Protein AF-A0AA37LZD4-F1 (afdb_monomer_lite)

pLDDT: mean 73.64, std 16.09, range [29.28, 94.38]

Radius of gyration: 26.97 Å; chains: 1; bounding box: 60×63×73 Å

InterPro domains:
  IPR001106 Aromatic amino acid lyase [PF00221] (10-160)
  IPR001106 Aromatic amino acid lyase [PTHR10362] (9-156)
  IPR008948 L-Aspartase-like [SSF48557] (9-157)
  IPR024083 Fumarase/histidase, N-terminal [G3DSA:1.10.275.10] (5-54)

Organism: NCBI:txid708192

Sequence (277 aa):
MVDTKFKSVLEGIPDISARRKDGFLVTAKEALAAVNIFSITFGSKEALGLVNGTAPSAALASMVVYDAHQLAVLVQALTAMAAEAMQVNAESFHPFIALFRPHEGQIEASRNILGFLQESAFAPGIQTQKNRNPTSLAQDRYALRSSPQWIGPQLEGASRLDVIRRFDKIVEQALPVLLQALERSLPETAPKLILGVIQVWGQSLRQRLAAKYQEIFNQFQKAPDTTEYLGVGGRPLYSVIRNELKDPFHLGVTDHPVGFDDHGESKRTRRTVHGFQ

Secondary structure (DSSP, 8-state):
-HHHHHHHHHTT-TT-EEE-TTS-EEEHHHHHHHTTPPPP---TTHHHHHHSS-HHHHHHHHHHHHHHHHHHHHHHHHHHHHHHHTT--GGGG-HHHHHHS--HHHHHHHHHHHHHHTT-SSSTTTSSPPP--TTS-SS--HHHHTHHHHHHHHHHHHS---HHHHHHHHHHHHHHHHHHHHHTTS-TT-HHHHHHHHHHHHHHHHHHHHHHHHHHHHHHHHS---GGGS-TTHHHHHHIIIIIS-PPP-----PSP----TT--------------

Structure (mmCIF, N/CA/C/O backbone):
data_AF-A0AA37LZD4-F1
#
_entry.id   AF-A0AA37LZD4-F1
#
loop_
_atom_site.group_PDB
_atom_site.id
_atom_site.type_symbol
_atom_site.label_atom_id
_atom_site.label_alt_id
_atom_site.label_comp_id
_atom_site.label_asym_id
_atom_site.label_entity_id
_atom_site.label_seq_id
_atom_site.pdbx_PDB_ins_code
_atom_site.Cartn_x
_atom_site.Cartn_y
_atom_site.Cartn_z
_atom_site.occupancy
_atom_site.B_iso_or_equiv
_atom_site.auth_seq_id
_atom_site.auth_comp_id
_atom_site.auth_asym_id
_atom_site.auth_atom_id
_atom_site.pdbx_PDB_model_num
ATOM 1 N N . MET A 1 1 ? -22.910 5.536 11.784 1.00 52.38 1 MET A N 1
ATOM 2 C CA . MET A 1 1 ? -24.059 4.593 11.792 1.00 52.38 1 MET A CA 1
ATOM 3 C C . MET A 1 1 ? -23.629 3.136 11.990 1.00 52.38 1 MET A C 1
ATOM 5 O O . MET A 1 1 ? -24.384 2.389 12.598 1.00 52.38 1 MET A O 1
ATOM 9 N N . VAL A 1 2 ? -22.448 2.718 11.508 1.00 57.88 2 VAL A N 1
ATOM 10 C CA . VAL A 1 2 ? -21.939 1.339 11.672 1.00 57.88 2 VAL A CA 1
ATOM 11 C C . VAL A 1 2 ? -21.590 1.021 13.134 1.00 57.88 2 VAL A C 1
ATOM 13 O O . VAL A 1 2 ? -22.024 -0.006 13.648 1.00 57.88 2 VAL A O 1
ATOM 16 N N . ASP A 1 3 ? -20.921 1.935 13.840 1.00 63.38 3 ASP A N 1
ATOM 17 C CA . ASP A 1 3 ? -20.444 1.685 15.212 1.00 63.38 3 ASP A CA 1
ATOM 18 C C . ASP A 1 3 ? -21.571 1.505 16.230 1.00 63.38 3 ASP A C 1
ATOM 20 O O . ASP A 1 3 ? -21.496 0.666 17.125 1.00 63.38 3 ASP A O 1
ATOM 24 N N . THR A 1 4 ? -22.668 2.249 16.070 1.00 73.88 4 THR A N 1
ATOM 25 C CA . THR A 1 4 ? -23.837 2.137 16.951 1.00 73.88 4 THR A CA 1
ATOM 26 C C . THR A 1 4 ? -24.489 0.761 16.837 1.00 73.88 4 THR A C 1
ATOM 28 O O . THR A 1 4 ? -24.886 0.192 17.847 1.00 73.88 4 THR A O 1
ATOM 31 N N . LYS A 1 5 ? -24.542 0.187 15.626 1.00 81.62 5 LYS A N 1
ATOM 32 C CA . LYS A 1 5 ? -25.065 -1.170 15.416 1.00 81.62 5 LYS A CA 1
ATOM 33 C C . LYS A 1 5 ? -24.141 -2.222 16.018 1.00 81.62 5 LYS A C 1
ATOM 35 O O . LYS A 1 5 ? -24.631 -3.164 16.626 1.00 81.62 5 LYS A O 1
ATOM 40 N N . PHE A 1 6 ? -22.825 -2.040 15.900 1.00 82.50 6 PHE A N 1
ATOM 41 C CA . PHE A 1 6 ? -21.844 -2.935 16.514 1.00 82.50 6 PHE A CA 1
ATOM 42 C C . PHE A 1 6 ? -21.977 -2.968 18.044 1.00 82.50 6 PHE A C 1
ATOM 44 O O . PHE A 1 6 ? -22.082 -4.041 18.635 1.00 82.50 6 PHE A O 1
ATOM 51 N N . LYS A 1 7 ? -22.094 -1.793 18.674 1.00 85.94 7 LYS A N 1
ATOM 52 C CA . LYS A 1 7 ? -22.410 -1.654 20.103 1.00 85.94 7 LYS A CA 1
ATOM 53 C C . LYS A 1 7 ? -23.692 -2.404 20.481 1.00 85.94 7 LYS A C 1
ATOM 55 O O . LYS A 1 7 ? -23.697 -3.158 21.448 1.00 85.94 7 LYS A O 1
ATOM 60 N N . SER A 1 8 ? -24.758 -2.249 19.698 1.00 85.94 8 SER A N 1
ATOM 61 C CA . SER A 1 8 ? -26.037 -2.920 19.955 1.00 85.94 8 SER A CA 1
ATOM 62 C C . SER A 1 8 ? -26.005 -4.443 19.759 1.00 85.94 8 SER A C 1
ATOM 64 O O . SER A 1 8 ? -26.760 -5.146 20.429 1.00 85.94 8 SER A O 1
ATOM 66 N N . VAL A 1 9 ? -25.128 -4.968 18.889 1.00 86.62 9 VAL A N 1
ATOM 67 C CA . VAL A 1 9 ? -24.873 -6.419 18.791 1.00 86.62 9 VAL A CA 1
ATOM 68 C C . VAL A 1 9 ? -24.254 -6.930 20.090 1.00 86.62 9 VAL A C 1
ATOM 70 O O . VAL A 1 9 ? -24.711 -7.940 20.613 1.00 86.62 9 VAL A O 1
ATOM 73 N N . LEU A 1 10 ? -23.256 -6.225 20.633 1.00 87.75 10 LEU A N 1
ATOM 74 C CA . LEU A 1 10 ? -22.575 -6.620 21.873 1.00 87.75 10 LEU A CA 1
ATOM 75 C C . LEU A 1 10 ? -23.497 -6.586 23.099 1.00 87.75 10 LEU A C 1
ATOM 77 O O . LEU A 1 10 ? -23.342 -7.411 23.992 1.00 87.75 10 LEU A O 1
ATOM 81 N N . GLU A 1 11 ? -24.481 -5.686 23.131 1.00 88.50 11 GLU A N 1
ATOM 82 C CA . GLU A 1 11 ? -25.527 -5.663 24.169 1.00 88.50 11 GLU A CA 1
ATOM 83 C C . GLU A 1 11 ? -26.571 -6.779 24.006 1.00 88.50 11 GLU A C 1
ATOM 85 O O . GLU A 1 11 ? -27.370 -7.007 24.911 1.00 88.50 11 GLU A O 1
ATOM 90 N N . GLY A 1 12 ? -26.591 -7.480 22.867 1.00 85.62 12 GLY A N 1
ATOM 91 C CA . GLY A 1 12 ? -27.563 -8.538 22.595 1.00 85.62 12 GLY A CA 1
ATOM 92 C C . GLY A 1 12 ? -28.985 -8.026 22.342 1.00 85.62 12 GLY A C 1
ATOM 93 O O . GLY A 1 12 ? -29.945 -8.725 22.669 1.00 85.62 12 GLY A O 1
ATOM 94 N N . ILE A 1 13 ? -29.142 -6.820 21.776 1.00 86.69 13 ILE A N 1
ATOM 95 C CA . ILE A 1 13 ? -30.464 -6.227 21.511 1.00 86.69 13 ILE A CA 1
ATOM 96 C C . ILE A 1 13 ? -31.250 -7.100 20.504 1.00 86.69 13 ILE A C 1
ATOM 98 O O . ILE A 1 13 ? -30.719 -7.383 19.427 1.00 86.69 13 ILE A O 1
ATOM 102 N N . PRO A 1 14 ? -32.508 -7.500 20.799 1.00 78.94 14 PRO A N 1
ATOM 103 C CA . PRO A 1 14 ? -33.274 -8.447 19.975 1.00 78.94 14 PRO A CA 1
ATOM 104 C C . PRO A 1 14 ? -33.499 -8.005 18.524 1.00 78.94 14 PRO A C 1
ATOM 106 O O . PRO A 1 14 ? -33.444 -8.831 17.617 1.00 78.94 14 PRO A O 1
ATOM 109 N N . ASP A 1 15 ? -33.699 -6.704 18.303 1.00 84.50 15 ASP A N 1
ATOM 110 C CA . ASP A 1 15 ? -34.026 -6.128 16.989 1.00 84.50 15 ASP A CA 1
ATOM 111 C C . ASP A 1 15 ? -32.804 -5.948 16.074 1.00 84.50 15 ASP A C 1
ATOM 113 O O . ASP A 1 15 ? -32.918 -5.484 14.937 1.00 84.50 15 ASP A O 1
ATOM 117 N N . ILE A 1 16 ? -31.609 -6.288 16.561 1.00 88.81 16 ILE A N 1
ATOM 118 C CA . ILE A 1 16 ? -30.373 -6.192 15.794 1.00 88.81 16 ILE A CA 1
ATOM 119 C C . ILE A 1 16 ? -29.987 -7.567 15.277 1.00 88.81 16 ILE A C 1
ATOM 121 O O . ILE A 1 16 ? -29.859 -8.532 16.028 1.00 88.81 16 ILE A O 1
ATOM 125 N N . SER A 1 17 ? -29.742 -7.635 13.973 1.00 87.62 17 SER A N 1
ATOM 126 C CA . SER A 1 17 ? -29.253 -8.840 13.316 1.00 87.62 17 SER A CA 1
ATOM 127 C C . SER A 1 17 ? -27.764 -8.735 12.995 1.00 87.62 17 SER A C 1
ATOM 129 O O . SER A 1 17 ? -27.263 -7.668 12.633 1.00 87.62 17 SER A O 1
ATOM 131 N N . ALA A 1 18 ? -27.069 -9.866 13.064 1.00 86.69 18 ALA A N 1
ATOM 132 C CA . ALA A 1 18 ? -25.705 -10.036 12.585 1.00 86.69 18 ALA A CA 1
ATOM 133 C C . ALA A 1 18 ? -25.666 -11.137 11.518 1.00 86.69 18 ALA A C 1
ATOM 135 O O . ALA A 1 18 ? -26.504 -12.038 11.495 1.00 86.69 18 ALA A O 1
ATOM 136 N N . ARG A 1 19 ? -24.696 -11.056 10.606 1.00 87.44 19 ARG A N 1
ATOM 137 C CA . ARG A 1 19 ? -24.495 -12.068 9.565 1.00 87.44 19 ARG A CA 1
ATOM 138 C C . ARG A 1 19 ? -23.428 -13.059 10.021 1.00 87.44 19 ARG A C 1
ATOM 140 O O . ARG A 1 19 ? -22.312 -12.652 10.335 1.00 87.44 19 ARG A O 1
ATOM 147 N N . ARG A 1 20 ? -23.764 -14.348 10.047 1.00 82.94 20 ARG A N 1
ATOM 148 C CA . ARG A 1 20 ? -22.827 -15.438 10.357 1.00 82.94 20 ARG A CA 1
ATOM 149 C C . ARG A 1 20 ? -21.927 -15.756 9.159 1.00 82.94 20 ARG A C 1
ATOM 151 O O . ARG A 1 20 ? -22.197 -15.345 8.031 1.00 82.94 20 ARG A O 1
ATOM 158 N N . LYS A 1 21 ? -20.850 -16.516 9.406 1.00 78.44 21 LYS A N 1
ATOM 159 C CA . LYS A 1 21 ? -19.894 -16.960 8.368 1.00 78.44 21 LYS A CA 1
ATOM 160 C C . LYS A 1 21 ? -20.550 -17.793 7.255 1.00 78.44 21 LYS A C 1
ATOM 162 O O . LYS A 1 21 ? -20.072 -17.769 6.131 1.00 78.44 21 LYS A O 1
ATOM 167 N N . ASP A 1 22 ? -21.639 -18.492 7.564 1.00 82.88 22 ASP A N 1
ATOM 168 C CA . ASP A 1 22 ? -22.465 -19.260 6.619 1.00 82.88 22 ASP A CA 1
ATOM 169 C C . ASP A 1 22 ? -23.395 -18.378 5.758 1.00 82.88 22 ASP A C 1
ATOM 171 O O . ASP A 1 22 ? -24.098 -18.878 4.884 1.00 82.88 22 ASP A O 1
ATOM 175 N N . GLY A 1 23 ? -23.388 -17.058 5.976 1.00 85.75 23 GLY A N 1
ATOM 176 C CA . GLY A 1 23 ? -24.153 -16.079 5.212 1.00 85.75 23 GLY A CA 1
ATOM 177 C C . GLY A 1 23 ? -25.553 -15.793 5.758 1.00 85.75 23 GLY A C 1
ATOM 178 O O . GLY A 1 23 ? -26.165 -14.821 5.296 1.00 85.75 23 GLY A O 1
ATOM 179 N N . PHE A 1 24 ? -26.039 -16.555 6.746 1.00 87.62 24 PHE A N 1
ATOM 180 C CA . PHE A 1 24 ? -27.365 -16.364 7.336 1.00 87.62 24 PHE A CA 1
ATOM 181 C C . PHE A 1 24 ? -27.403 -15.164 8.291 1.00 87.62 24 PHE A C 1
ATOM 183 O O . PHE A 1 24 ? -26.455 -14.894 9.036 1.00 87.62 24 PHE A O 1
ATOM 190 N N . LEU A 1 25 ? -28.521 -14.434 8.263 1.00 90.88 25 LEU A N 1
ATOM 191 C CA . LEU A 1 25 ? -28.828 -13.392 9.239 1.00 90.88 25 LEU A CA 1
ATOM 192 C C . LEU A 1 25 ? -29.444 -14.041 10.474 1.00 90.88 25 LEU A C 1
ATOM 194 O O . LEU A 1 25 ? -30.427 -14.768 10.367 1.00 90.88 25 LEU A O 1
ATOM 198 N N . VAL A 1 26 ? -28.865 -13.753 11.630 1.00 90.31 26 VAL A N 1
ATOM 199 C CA . VAL A 1 26 ? -29.329 -14.231 12.934 1.00 90.31 26 VAL A CA 1
ATOM 200 C C . VAL A 1 26 ? -29.468 -13.052 13.885 1.00 90.31 26 VAL A C 1
ATOM 202 O O . VAL A 1 26 ? -28.905 -11.979 13.644 1.00 90.31 26 VAL A O 1
ATOM 205 N N . THR A 1 27 ? -30.209 -13.231 14.971 1.00 91.31 27 THR A N 1
ATOM 206 C CA . THR A 1 27 ? -30.331 -12.204 16.016 1.00 91.31 27 THR A CA 1
ATOM 207 C C . THR A 1 27 ? -28.992 -11.975 16.725 1.00 91.31 27 THR A C 1
ATOM 209 O O . THR A 1 27 ? -28.133 -12.858 16.760 1.00 91.31 27 THR A O 1
ATOM 212 N N . ALA A 1 28 ? -28.796 -10.802 17.334 1.00 88.69 28 ALA A N 1
ATOM 213 C CA . ALA A 1 28 ? -27.586 -10.495 18.101 1.00 88.69 28 ALA A CA 1
ATOM 214 C C . ALA A 1 28 ? -27.311 -11.544 19.194 1.00 88.69 28 ALA A C 1
ATOM 216 O O . ALA A 1 28 ? -26.170 -11.958 19.386 1.00 88.69 28 ALA A O 1
ATOM 217 N N . LYS A 1 29 ? -28.364 -12.039 19.857 1.00 87.81 29 LYS A N 1
ATOM 218 C CA . LYS A 1 29 ? -28.264 -13.084 20.883 1.00 87.81 29 LYS A CA 1
ATOM 219 C C . LYS A 1 29 ? -27.752 -14.411 20.318 1.00 87.81 29 LYS A C 1
ATOM 221 O O . LYS A 1 29 ? -26.864 -15.019 20.906 1.00 87.81 29 LYS A O 1
ATOM 226 N N . GLU A 1 30 ? -28.289 -14.850 19.183 1.00 87.81 30 GLU A N 1
ATOM 227 C CA . GLU A 1 30 ? -27.833 -16.069 18.503 1.00 87.81 30 GLU A CA 1
ATOM 228 C C . GLU A 1 30 ? -26.408 -15.917 17.968 1.00 87.81 30 GLU A C 1
ATOM 230 O O . GLU A 1 30 ? -25.618 -16.855 18.051 1.00 87.81 30 GLU A O 1
ATOM 235 N N . ALA A 1 31 ? -26.058 -14.733 17.457 1.00 87.69 31 ALA A N 1
ATOM 236 C CA . ALA A 1 31 ? -24.711 -14.436 16.986 1.00 87.69 31 ALA A CA 1
ATOM 237 C C . ALA A 1 31 ? -23.682 -14.534 18.116 1.00 87.69 31 ALA A C 1
ATOM 239 O O . ALA A 1 31 ? -22.662 -15.192 17.939 1.00 87.69 31 ALA A O 1
ATOM 240 N N . LEU A 1 32 ? -23.970 -13.924 19.272 1.00 87.50 32 LEU A N 1
ATOM 241 C CA . LEU A 1 32 ? -23.128 -13.981 20.467 1.00 87.50 32 LEU A CA 1
ATOM 242 C C . LEU A 1 32 ? -23.008 -15.411 21.014 1.00 87.50 32 LEU A C 1
ATOM 244 O O . LEU A 1 32 ? -21.901 -15.867 21.299 1.00 87.50 32 LEU A O 1
ATOM 248 N N . ALA A 1 33 ? -24.121 -16.150 21.074 1.00 88.00 33 ALA A N 1
ATOM 249 C CA . ALA A 1 33 ? -24.126 -17.550 21.495 1.00 88.00 33 ALA A CA 1
ATOM 250 C C . ALA A 1 33 ? -23.289 -18.441 20.561 1.00 88.00 33 ALA A C 1
ATOM 252 O O . ALA A 1 33 ? -22.566 -19.313 21.031 1.00 88.00 33 ALA A O 1
ATOM 253 N N . ALA A 1 34 ? -23.329 -18.196 19.246 1.00 85.94 34 ALA A N 1
ATOM 254 C CA . ALA A 1 34 ? -22.554 -18.957 18.266 1.00 85.94 34 ALA A CA 1
ATOM 255 C C . ALA A 1 34 ? -21.031 -18.778 18.405 1.00 85.94 34 ALA A C 1
ATOM 257 O O . ALA A 1 34 ? -20.280 -19.624 17.920 1.00 85.94 34 ALA A O 1
ATOM 258 N N . VAL A 1 35 ? -20.579 -17.694 19.043 1.00 84.31 35 VAL A N 1
ATOM 259 C CA . VAL A 1 35 ? -19.161 -17.423 19.334 1.00 84.31 35 VAL A CA 1
ATOM 260 C C . VAL A 1 35 ? -18.834 -17.522 20.829 1.00 84.31 35 VAL A C 1
ATOM 262 O O . VAL A 1 35 ? -17.769 -17.089 21.240 1.00 84.31 35 VAL A O 1
ATOM 265 N N . ASN A 1 36 ? -19.729 -18.088 21.650 1.00 85.88 36 ASN A N 1
ATOM 266 C CA . ASN A 1 36 ? -19.565 -18.237 23.104 1.00 85.88 36 ASN A CA 1
ATOM 267 C C . ASN A 1 36 ? -19.247 -16.927 23.859 1.00 85.88 36 ASN A C 1
ATOM 269 O O . ASN A 1 36 ? -18.571 -16.942 24.888 1.00 85.88 36 ASN A O 1
ATOM 273 N N . ILE A 1 37 ? -19.760 -15.790 23.382 1.00 85.19 37 ILE A N 1
ATOM 274 C CA . ILE A 1 37 ? -19.613 -14.488 24.046 1.00 85.19 37 ILE A CA 1
ATOM 275 C C . ILE A 1 37 ? -20.914 -14.150 24.779 1.00 85.19 37 ILE A C 1
ATOM 277 O O . ILE A 1 37 ? -22.006 -14.299 24.234 1.00 85.19 37 ILE A O 1
ATOM 281 N N . PHE A 1 38 ? -20.815 -13.657 26.013 1.00 86.88 38 PHE A N 1
ATOM 282 C CA . PHE A 1 38 ? -21.965 -13.115 26.740 1.00 86.88 38 PHE A CA 1
ATOM 283 C C . PHE A 1 38 ? -22.239 -11.665 26.333 1.00 86.88 38 PHE A C 1
ATOM 285 O O . PHE A 1 38 ? -21.312 -10.904 26.057 1.00 86.88 38 PHE A O 1
ATOM 292 N N . SER A 1 39 ? -23.512 -11.263 26.340 1.00 87.69 39 SER A N 1
ATOM 293 C CA . SER A 1 39 ? -23.886 -9.862 26.128 1.00 87.69 39 SER A CA 1
ATOM 294 C C . SER A 1 39 ? -23.225 -8.956 27.168 1.00 87.69 39 SER A C 1
ATOM 296 O O . SER A 1 39 ? -23.216 -9.274 28.359 1.00 87.69 39 SER A O 1
ATOM 298 N N . ILE A 1 40 ? -22.707 -7.818 26.720 1.00 87.31 40 ILE A N 1
ATOM 299 C CA . ILE A 1 40 ? -21.973 -6.861 27.545 1.00 87.31 40 ILE A CA 1
ATOM 300 C C . ILE A 1 40 ? -22.908 -5.721 27.944 1.00 87.31 40 ILE A C 1
ATOM 302 O O . ILE A 1 40 ? -23.494 -5.063 27.086 1.00 87.31 40 ILE A O 1
ATOM 306 N N . THR A 1 41 ? -22.991 -5.438 29.243 1.00 87.50 41 THR A N 1
ATOM 307 C CA . THR A 1 41 ? -23.610 -4.209 29.752 1.00 87.50 41 THR A CA 1
ATOM 308 C C . THR A 1 41 ? -22.527 -3.147 29.901 1.00 87.50 41 THR A C 1
ATOM 310 O O . THR A 1 41 ? -21.660 -3.265 30.765 1.00 87.50 41 THR A O 1
ATOM 313 N N . PHE A 1 42 ? -22.557 -2.119 29.054 1.00 83.94 42 PHE A N 1
ATOM 314 C CA . PHE A 1 42 ? -21.555 -1.051 29.079 1.00 83.94 42 PHE A CA 1
ATOM 315 C C . PHE A 1 42 ? -21.714 -0.141 30.304 1.00 83.94 42 PHE A C 1
ATOM 317 O O . PHE A 1 42 ? -22.813 0.325 30.611 1.00 83.94 42 PHE A O 1
ATOM 324 N N . GLY A 1 43 ? -20.599 0.163 30.969 1.00 84.12 43 GLY A N 1
ATOM 325 C CA . GLY A 1 43 ? -20.528 1.162 32.028 1.00 84.12 43 GLY A CA 1
ATOM 326 C C . GLY A 1 43 ? -20.527 2.603 31.503 1.00 84.12 43 GLY A C 1
ATOM 327 O O . GLY A 1 43 ? -20.620 2.880 30.302 1.00 84.12 43 GLY A O 1
ATOM 328 N N . SER A 1 44 ? -20.387 3.561 32.424 1.00 83.44 44 SER A N 1
ATOM 329 C CA . SER A 1 44 ? -20.336 4.988 32.080 1.00 83.44 44 SER A CA 1
ATOM 330 C C . SER A 1 44 ? -19.190 5.288 31.105 1.00 83.44 44 SER A C 1
ATOM 332 O O . SER A 1 44 ? -18.047 4.909 31.343 1.00 83.44 44 SER A O 1
ATOM 334 N N . LYS A 1 45 ? -19.504 5.987 30.004 1.00 79.81 45 LYS A N 1
ATOM 335 C CA . LYS A 1 45 ? -18.593 6.374 28.903 1.00 79.81 45 LYS A CA 1
ATOM 336 C C . LYS A 1 45 ? -17.950 5.233 28.097 1.00 79.81 45 LYS A C 1
ATOM 338 O O . LYS A 1 45 ? -17.341 5.530 27.073 1.00 79.81 45 LYS A O 1
ATOM 343 N N . GLU A 1 46 ? -18.125 3.964 28.455 1.00 81.69 46 GLU A N 1
ATOM 344 C CA . GLU A 1 46 ? -17.528 2.846 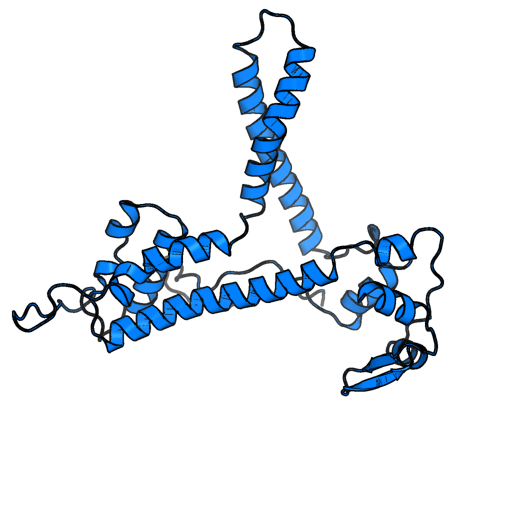27.705 1.00 81.69 46 GLU A CA 1
ATOM 345 C C . GLU A 1 46 ? -18.144 2.685 26.315 1.00 81.69 46 GLU A C 1
ATOM 347 O O . GLU A 1 46 ? -17.425 2.615 25.319 1.00 81.69 46 GLU A O 1
ATOM 352 N N . ALA A 1 47 ? -19.479 2.717 26.231 1.00 81.56 47 ALA A N 1
ATOM 353 C CA . ALA A 1 47 ? -20.178 2.685 24.950 1.00 81.56 47 ALA A CA 1
ATOM 354 C C . ALA A 1 47 ? -19.752 3.861 24.063 1.00 81.56 47 ALA A C 1
ATOM 356 O O . ALA A 1 47 ? -19.526 3.682 22.870 1.00 81.56 47 ALA A O 1
ATOM 357 N N . LEU A 1 48 ? -19.585 5.048 24.659 1.00 80.31 48 LEU A N 1
ATOM 358 C CA . LEU A 1 48 ? -19.139 6.244 23.951 1.00 80.31 48 LEU A CA 1
ATOM 359 C C . LEU A 1 48 ? -17.713 6.084 23.413 1.00 80.31 48 LEU A C 1
ATOM 361 O O . LEU A 1 48 ? -17.465 6.459 22.275 1.00 80.31 48 LEU A O 1
ATOM 365 N N . GLY A 1 49 ? -16.797 5.502 24.192 1.00 78.31 49 GLY A N 1
ATOM 366 C CA . GLY A 1 49 ? -15.434 5.203 23.744 1.00 78.31 49 GLY A CA 1
ATOM 367 C C . GLY A 1 49 ? -15.377 4.188 22.599 1.00 78.31 49 GLY A C 1
ATOM 368 O O . GLY A 1 49 ? -14.477 4.263 21.769 1.00 78.31 49 GLY A O 1
ATOM 369 N N . LEU A 1 50 ? -1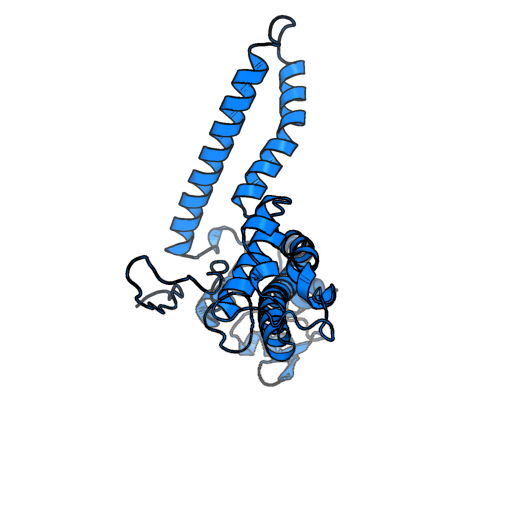6.357 3.282 22.519 1.00 78.12 50 LEU A N 1
ATOM 370 C CA . LEU A 1 50 ? -16.485 2.331 21.416 1.00 78.12 50 LEU A CA 1
ATOM 371 C C . LEU A 1 50 ? -17.037 2.986 20.140 1.00 78.12 50 LEU A C 1
ATOM 373 O O . LEU A 1 50 ? -16.536 2.711 19.055 1.00 78.12 50 LEU A O 1
ATOM 377 N N . VAL A 1 51 ? -18.066 3.838 20.255 1.00 80.62 51 VAL A N 1
ATOM 378 C CA . VAL A 1 51 ? -18.701 4.460 19.077 1.00 80.62 51 VAL A CA 1
ATOM 379 C C . VAL A 1 51 ? -18.010 5.723 18.573 1.00 80.62 51 VAL A C 1
ATOM 381 O O . VAL A 1 51 ? -18.056 5.994 17.376 1.00 80.62 51 VAL A O 1
ATOM 384 N N . ASN A 1 52 ? -17.366 6.503 19.443 1.00 81.12 52 ASN A N 1
ATOM 385 C CA . ASN A 1 52 ? -16.690 7.744 19.060 1.00 81.12 52 ASN A CA 1
ATOM 386 C C . ASN A 1 52 ? -15.259 7.464 18.598 1.00 81.12 52 ASN A C 1
ATOM 388 O O . ASN A 1 52 ? -14.289 7.939 19.188 1.00 81.12 52 ASN A O 1
ATOM 392 N N . GLY A 1 53 ? -15.136 6.690 17.525 1.00 76.44 53 GLY A N 1
ATOM 393 C CA . GLY A 1 53 ? -13.867 6.389 16.884 1.00 76.44 53 GLY A CA 1
ATOM 394 C C . GLY A 1 53 ? -13.967 6.479 15.368 1.00 76.44 53 GLY A C 1
ATOM 395 O O . GLY A 1 53 ? -15.035 6.363 14.777 1.00 76.44 53 GLY A O 1
ATOM 396 N N . THR A 1 54 ? -12.824 6.649 14.714 1.00 81.31 54 THR A N 1
ATOM 397 C CA . THR A 1 54 ? -12.700 6.562 13.251 1.00 81.31 54 THR A CA 1
ATOM 398 C C . THR A 1 54 ? -12.343 5.145 12.797 1.00 81.31 54 THR A C 1
ATOM 400 O O . THR A 1 54 ? -11.883 4.956 11.671 1.00 81.31 54 THR A O 1
ATOM 403 N N . ALA A 1 55 ? -12.549 4.138 13.656 1.00 78.50 55 ALA A N 1
ATOM 404 C CA . ALA A 1 55 ? -12.106 2.765 13.431 1.00 78.50 55 ALA A CA 1
ATOM 405 C C . ALA A 1 55 ? -12.658 2.148 12.131 1.00 78.50 55 ALA A C 1
ATOM 407 O O . ALA A 1 55 ? -11.844 1.618 11.375 1.00 78.50 55 ALA A O 1
ATOM 408 N N . PRO A 1 56 ? -13.954 2.277 11.766 1.00 79.00 56 PRO A N 1
ATOM 409 C CA . PRO A 1 56 ? -14.440 1.733 10.494 1.00 79.00 56 PRO A CA 1
ATOM 410 C C . PRO A 1 56 ? -13.822 2.419 9.278 1.00 79.00 56 PRO A C 1
ATOM 412 O O . PRO A 1 56 ? -13.414 1.753 8.331 1.00 79.00 56 PRO A O 1
ATOM 415 N N . SER A 1 57 ? -13.720 3.753 9.304 1.00 80.25 57 SER A N 1
ATOM 416 C CA . SER A 1 57 ? -13.085 4.508 8.220 1.00 80.25 57 SER A CA 1
ATOM 417 C C . SER A 1 57 ? -11.595 4.198 8.106 1.00 80.25 57 SER A C 1
ATOM 419 O O . SER A 1 57 ? -11.082 4.108 6.996 1.00 80.25 57 SER A O 1
ATOM 421 N N . ALA A 1 58 ? -10.906 3.996 9.232 1.00 76.50 58 ALA A N 1
ATOM 422 C CA . ALA A 1 58 ? -9.501 3.622 9.262 1.00 76.50 58 ALA A CA 1
ATOM 423 C C . ALA A 1 58 ? -9.298 2.199 8.728 1.00 76.50 58 ALA A C 1
ATOM 425 O O . ALA A 1 58 ? -8.426 2.002 7.893 1.00 76.50 58 ALA A O 1
ATOM 426 N N . ALA A 1 59 ? -10.137 1.240 9.134 1.00 74.69 59 ALA A N 1
ATOM 427 C CA . ALA A 1 59 ? -10.097 -0.132 8.635 1.00 74.69 59 ALA A CA 1
ATOM 428 C C . ALA A 1 59 ? -10.332 -0.193 7.118 1.00 74.69 59 ALA A C 1
ATOM 430 O O . ALA A 1 59 ? -9.534 -0.790 6.396 1.00 74.69 59 ALA A O 1
ATOM 431 N N . LEU A 1 60 ? -11.366 0.495 6.618 1.00 77.06 60 LEU A N 1
ATOM 432 C CA . LEU A 1 60 ? -11.623 0.588 5.180 1.00 77.06 60 LEU A CA 1
ATOM 433 C C . LEU A 1 60 ? -10.460 1.266 4.446 1.00 77.06 60 LEU A C 1
ATOM 435 O O . LEU A 1 60 ? -10.007 0.763 3.422 1.00 77.06 60 LEU A O 1
ATOM 439 N N . ALA A 1 61 ? -9.942 2.379 4.974 1.00 72.88 61 ALA A N 1
ATOM 440 C CA . ALA A 1 61 ? -8.800 3.064 4.379 1.00 72.88 61 ALA A CA 1
ATOM 441 C C . ALA A 1 61 ? -7.548 2.175 4.347 1.00 72.88 61 ALA A C 1
ATOM 443 O O . ALA A 1 61 ? -6.817 2.208 3.365 1.00 72.88 61 ALA A O 1
ATOM 444 N N . SER A 1 62 ? -7.306 1.362 5.379 1.00 76.31 62 SER A N 1
ATOM 445 C CA . SER A 1 62 ? -6.207 0.393 5.404 1.00 76.31 62 SER A CA 1
ATOM 446 C C . SER A 1 62 ? -6.346 -0.665 4.310 1.00 76.31 62 SER A C 1
ATOM 448 O O . SER A 1 62 ? -5.357 -0.952 3.641 1.00 76.31 62 SER A O 1
ATOM 450 N N . MET A 1 63 ? -7.552 -1.196 4.083 1.00 75.56 63 MET A N 1
ATOM 451 C CA . MET A 1 63 ? -7.813 -2.142 2.988 1.00 75.56 63 MET A CA 1
ATOM 452 C C . MET A 1 63 ? -7.611 -1.489 1.615 1.00 75.56 63 MET A C 1
ATOM 454 O O . MET A 1 63 ? -6.909 -2.032 0.772 1.00 75.56 63 MET A O 1
ATOM 458 N N . VAL A 1 64 ? -8.154 -0.284 1.413 1.00 76.25 64 VAL A N 1
ATOM 459 C CA . VAL A 1 64 ? -8.003 0.458 0.151 1.00 76.25 64 VAL A CA 1
ATOM 460 C C . VAL A 1 64 ? -6.538 0.778 -0.137 1.00 76.25 64 VAL A C 1
ATOM 462 O O . VAL A 1 64 ? -6.092 0.628 -1.268 1.00 76.25 64 VAL A O 1
ATOM 465 N N . VAL A 1 65 ? -5.775 1.205 0.874 1.00 77.06 65 VAL A N 1
ATOM 466 C CA . VAL A 1 65 ? -4.336 1.461 0.728 1.00 77.06 65 VAL A CA 1
ATOM 467 C C . VAL A 1 65 ? -3.603 0.170 0.371 1.00 77.06 65 VAL A C 1
ATOM 469 O O . VAL A 1 65 ? -2.781 0.185 -0.539 1.00 77.06 65 VAL A O 1
ATOM 472 N N . TYR A 1 66 ? -3.925 -0.949 1.025 1.00 75.06 66 TYR A N 1
ATOM 473 C CA . TYR A 1 66 ? -3.338 -2.249 0.699 1.00 75.06 66 TYR A CA 1
ATOM 474 C C . TYR A 1 66 ? -3.562 -2.627 -0.773 1.00 75.06 66 TYR A C 1
ATOM 476 O O . TYR A 1 66 ? -2.594 -2.894 -1.486 1.00 75.06 66 TYR A O 1
ATOM 484 N N . ASP A 1 67 ? -4.807 -2.569 -1.247 1.00 74.38 67 ASP A N 1
ATOM 485 C CA . ASP A 1 67 ? -5.138 -2.881 -2.640 1.00 74.38 67 ASP A CA 1
ATOM 486 C C . ASP A 1 67 ? -4.475 -1.894 -3.613 1.00 74.38 67 ASP A C 1
ATOM 488 O O . ASP A 1 67 ? -3.941 -2.297 -4.647 1.00 74.38 67 ASP A O 1
ATOM 492 N N . ALA A 1 68 ? -4.432 -0.604 -3.266 1.00 76.50 68 ALA A N 1
ATOM 493 C CA . ALA A 1 68 ? -3.769 0.419 -4.069 1.00 76.50 68 ALA A CA 1
ATOM 494 C C . ALA A 1 68 ? -2.264 0.151 -4.231 1.00 76.50 68 ALA A C 1
ATOM 496 O O . ALA A 1 68 ? -1.741 0.323 -5.329 1.00 76.50 68 ALA A O 1
ATOM 497 N N . HIS A 1 69 ? -1.576 -0.322 -3.186 1.00 77.69 69 HIS A N 1
ATOM 498 C CA . HIS A 1 69 ? -0.167 -0.721 -3.279 1.00 77.69 69 HIS A CA 1
ATOM 499 C C . HIS A 1 69 ? 0.031 -1.915 -4.224 1.00 77.69 69 HIS A C 1
ATOM 501 O O . HIS A 1 69 ? 0.940 -1.891 -5.055 1.00 77.69 69 HIS A O 1
ATOM 507 N N . GLN A 1 70 ? -0.837 -2.932 -4.156 1.00 77.62 70 GLN A N 1
ATOM 508 C CA . GLN A 1 70 ? -0.773 -4.074 -5.080 1.00 77.62 70 GLN A CA 1
ATOM 509 C C . GLN A 1 70 ? -0.985 -3.627 -6.532 1.00 77.62 70 GLN A C 1
ATOM 511 O O . GLN A 1 70 ? -0.232 -4.011 -7.430 1.00 77.62 70 GLN A O 1
ATOM 516 N N . LEU A 1 71 ? -1.974 -2.760 -6.762 1.00 77.56 71 LEU A N 1
ATOM 517 C CA . LEU A 1 71 ? -2.251 -2.193 -8.080 1.00 77.56 71 LEU A CA 1
ATOM 518 C C . LEU A 1 71 ? -1.102 -1.315 -8.584 1.00 77.56 71 LEU A C 1
ATOM 520 O O . LEU A 1 71 ? -0.801 -1.337 -9.774 1.00 77.56 71 LEU A O 1
ATOM 524 N N . ALA A 1 72 ? -0.428 -0.577 -7.705 1.00 82.00 72 ALA A N 1
ATOM 525 C CA . ALA A 1 72 ? 0.693 0.276 -8.075 1.00 82.00 72 ALA A CA 1
ATOM 526 C C . ALA A 1 72 ? 1.889 -0.525 -8.619 1.00 82.00 72 ALA A C 1
ATOM 528 O O . ALA A 1 72 ? 2.507 -0.116 -9.605 1.00 82.00 72 ALA A O 1
ATOM 529 N N . VAL A 1 73 ? 2.192 -1.684 -8.027 1.00 82.19 73 VAL A N 1
ATOM 530 C CA . VAL A 1 73 ? 3.210 -2.613 -8.551 1.00 82.19 73 VAL A CA 1
ATOM 531 C C . VAL A 1 73 ? 2.724 -3.271 -9.843 1.00 82.19 73 VAL A C 1
ATOM 533 O O . VAL A 1 73 ? 3.471 -3.338 -10.821 1.00 82.19 73 VAL A O 1
ATOM 536 N N . LEU A 1 74 ? 1.457 -3.696 -9.889 1.00 81.62 74 LEU A N 1
ATOM 537 C CA . LEU A 1 74 ? 0.864 -4.303 -11.083 1.00 81.62 74 LEU A CA 1
ATOM 538 C C . LEU A 1 74 ? 0.921 -3.361 -12.293 1.00 81.62 74 LEU A C 1
ATOM 540 O O . LEU A 1 74 ? 1.278 -3.793 -13.384 1.00 81.62 74 LEU A O 1
ATOM 544 N N . VAL A 1 75 ? 0.627 -2.072 -12.115 1.00 86.50 75 VAL A N 1
ATOM 545 C CA . VAL A 1 75 ? 0.713 -1.065 -13.185 1.00 86.50 75 VAL A CA 1
ATOM 546 C C . VAL A 1 75 ? 2.134 -0.961 -13.743 1.00 86.50 75 VAL A C 1
ATOM 548 O O . VAL A 1 75 ? 2.301 -0.848 -14.956 1.00 86.50 75 VAL A O 1
ATOM 551 N N . GLN A 1 76 ? 3.163 -1.046 -12.898 1.00 89.44 76 GLN A N 1
ATOM 552 C CA . GLN A 1 76 ? 4.561 -1.032 -13.341 1.00 89.44 76 GLN A CA 1
ATOM 553 C C . GLN A 1 76 ? 4.913 -2.303 -14.131 1.00 89.44 76 GLN A C 1
ATOM 555 O O . GLN A 1 76 ? 5.535 -2.212 -15.188 1.00 89.44 76 GLN A O 1
ATOM 560 N N . ALA A 1 77 ? 4.448 -3.473 -13.687 1.00 86.25 77 ALA A N 1
ATOM 561 C CA . ALA A 1 77 ? 4.634 -4.729 -14.416 1.00 86.25 77 ALA A CA 1
ATOM 562 C C . ALA A 1 77 ? 3.911 -4.724 -15.776 1.00 86.25 77 ALA A C 1
ATOM 564 O O . ALA A 1 77 ? 4.505 -5.056 -16.799 1.00 86.25 77 ALA A O 1
ATOM 565 N N . LEU A 1 78 ? 2.656 -4.266 -15.822 1.00 85.69 78 LEU A N 1
ATOM 566 C CA . LEU A 1 78 ? 1.897 -4.116 -17.069 1.00 85.69 78 LEU A CA 1
ATOM 567 C C . LEU A 1 78 ? 2.541 -3.095 -18.013 1.00 85.69 78 LEU A C 1
ATOM 569 O O . LEU A 1 78 ? 2.510 -3.273 -19.228 1.00 85.69 78 LEU A O 1
ATOM 573 N N . THR A 1 79 ? 3.153 -2.044 -17.465 1.00 89.81 79 THR A N 1
ATOM 574 C CA . THR A 1 79 ? 3.922 -1.067 -18.243 1.00 89.81 79 THR A CA 1
ATOM 575 C C . THR A 1 79 ? 5.142 -1.714 -18.895 1.00 89.81 79 THR A C 1
ATOM 577 O O . THR A 1 79 ? 5.397 -1.453 -20.069 1.00 89.81 79 THR A O 1
ATOM 580 N N . ALA A 1 80 ? 5.860 -2.584 -18.178 1.00 89.19 80 ALA A N 1
ATOM 581 C CA . ALA A 1 80 ? 6.957 -3.363 -18.746 1.00 89.19 80 ALA A CA 1
ATOM 582 C C . ALA A 1 80 ? 6.457 -4.305 -19.856 1.00 89.19 80 ALA A C 1
ATOM 584 O O . ALA A 1 80 ? 6.962 -4.243 -20.972 1.00 89.19 80 ALA A O 1
ATOM 585 N N . MET A 1 81 ? 5.387 -5.071 -19.615 1.00 87.75 81 MET A N 1
ATOM 586 C CA . MET A 1 81 ? 4.797 -5.952 -20.637 1.00 87.75 81 MET A CA 1
ATOM 587 C C . MET A 1 81 ? 4.343 -5.184 -21.889 1.00 87.75 81 MET A C 1
ATOM 589 O O . MET A 1 81 ? 4.533 -5.637 -23.017 1.00 87.75 81 MET A O 1
ATOM 593 N N . ALA A 1 82 ? 3.750 -4.000 -21.713 1.00 86.38 82 ALA A N 1
ATOM 594 C CA . ALA A 1 82 ? 3.366 -3.136 -22.825 1.00 86.38 82 ALA A CA 1
ATOM 595 C C . ALA A 1 82 ? 4.592 -2.588 -23.572 1.00 86.38 82 ALA A C 1
ATOM 597 O O . ALA A 1 82 ? 4.566 -2.488 -24.800 1.00 86.38 82 ALA A O 1
ATOM 598 N N . ALA A 1 83 ? 5.672 -2.267 -22.853 1.00 89.19 83 ALA A N 1
ATOM 599 C CA . ALA A 1 83 ? 6.940 -1.868 -23.450 1.00 89.19 83 ALA A CA 1
ATOM 600 C C . ALA A 1 83 ? 7.552 -2.999 -24.293 1.00 89.19 83 ALA A C 1
ATOM 602 O O . ALA A 1 83 ? 8.001 -2.727 -25.404 1.00 89.19 83 ALA A O 1
ATOM 603 N N . GLU A 1 84 ? 7.494 -4.254 -23.836 1.00 89.62 84 GLU A N 1
ATOM 604 C CA . GLU A 1 84 ? 7.915 -5.423 -24.623 1.00 89.62 84 GLU A CA 1
ATOM 605 C C . GLU A 1 84 ? 7.061 -5.602 -25.881 1.00 89.62 84 GLU A C 1
ATOM 607 O O . GLU A 1 84 ? 7.587 -5.669 -26.992 1.00 89.62 84 GLU A O 1
ATOM 612 N N . ALA A 1 85 ? 5.732 -5.621 -25.726 1.00 88.44 85 ALA A N 1
ATOM 613 C CA . ALA A 1 85 ? 4.797 -5.839 -26.829 1.00 88.44 85 ALA A CA 1
ATOM 614 C C . ALA A 1 85 ? 4.899 -4.758 -27.918 1.00 88.44 85 ALA A C 1
ATOM 616 O O . ALA A 1 85 ? 4.705 -5.038 -29.101 1.00 88.44 85 ALA A O 1
ATOM 617 N N . MET A 1 86 ? 5.208 -3.520 -27.522 1.00 86.88 86 MET A N 1
ATOM 618 C CA . MET A 1 86 ? 5.363 -2.381 -28.429 1.00 86.88 86 MET A CA 1
ATOM 619 C C . MET A 1 86 ? 6.821 -2.099 -28.820 1.00 86.88 86 MET A C 1
ATOM 621 O O . MET A 1 86 ? 7.063 -1.121 -29.528 1.00 86.88 86 MET A O 1
ATOM 625 N N . GLN A 1 87 ? 7.776 -2.930 -28.381 1.00 87.69 87 GLN A N 1
ATOM 626 C CA . GLN A 1 87 ? 9.215 -2.782 -28.642 1.00 87.69 87 GLN A CA 1
ATOM 627 C C . GLN A 1 87 ? 9.756 -1.385 -28.280 1.00 87.69 87 GLN A C 1
ATOM 629 O O . GLN A 1 87 ? 10.532 -0.772 -29.019 1.00 87.69 87 GLN A O 1
ATOM 634 N N . VAL A 1 88 ? 9.320 -0.860 -27.133 1.00 87.50 88 VAL A N 1
ATOM 635 C CA . VAL A 1 88 ? 9.770 0.431 -26.598 1.00 87.50 88 VAL A CA 1
ATOM 636 C C . VAL A 1 88 ? 11.216 0.340 -26.135 1.00 87.50 88 VAL A C 1
ATOM 638 O O . VAL A 1 88 ? 11.633 -0.661 -25.559 1.00 87.50 88 VAL A O 1
ATOM 641 N N . ASN A 1 89 ? 11.976 1.417 -26.340 1.00 89.94 89 ASN A N 1
ATOM 642 C CA . ASN A 1 89 ? 13.354 1.492 -25.883 1.00 89.94 89 ASN A CA 1
ATOM 643 C C . ASN A 1 89 ? 13.431 1.585 -24.352 1.00 89.94 89 ASN A C 1
ATOM 645 O O . ASN A 1 89 ? 13.077 2.614 -23.761 1.00 89.94 89 ASN A O 1
ATOM 649 N N . ALA A 1 90 ? 13.949 0.530 -23.732 1.00 90.94 90 ALA A N 1
ATOM 650 C CA . ALA A 1 90 ? 14.146 0.397 -22.298 1.00 90.94 90 ALA A CA 1
ATOM 651 C C . ALA A 1 90 ? 15.147 1.410 -21.716 1.00 90.94 90 ALA A C 1
ATOM 653 O O . ALA A 1 90 ? 15.080 1.704 -20.523 1.00 90.94 90 ALA A O 1
ATOM 654 N N . GLU A 1 91 ? 16.000 2.034 -22.543 1.00 90.44 91 GLU A N 1
ATOM 655 C CA . GLU A 1 91 ? 16.845 3.169 -22.127 1.00 90.44 91 GLU A CA 1
ATOM 656 C C . GLU A 1 91 ? 16.020 4.309 -21.502 1.00 90.44 91 GLU A C 1
ATOM 658 O O . GLU A 1 91 ? 16.529 5.055 -20.669 1.00 90.44 91 GLU A O 1
ATOM 663 N N . SER A 1 92 ? 14.730 4.418 -21.848 1.00 90.44 92 SER A N 1
ATOM 664 C CA . SER A 1 92 ? 13.787 5.377 -21.251 1.00 90.44 92 SER A CA 1
ATOM 665 C C . SER A 1 92 ? 13.640 5.224 -19.730 1.00 90.44 92 SER A C 1
ATOM 667 O O . SER A 1 92 ? 13.289 6.188 -19.051 1.00 90.44 92 SER A O 1
ATOM 669 N N . PHE A 1 93 ? 13.918 4.030 -19.197 1.00 92.62 93 PHE A N 1
ATOM 670 C CA . PHE A 1 93 ? 13.830 3.692 -17.773 1.00 92.62 93 PHE A CA 1
ATOM 671 C C . PHE A 1 93 ? 15.200 3.689 -17.080 1.00 92.62 93 PHE A C 1
ATOM 673 O O . PHE A 1 93 ? 15.303 3.344 -15.904 1.00 92.62 93 PHE A O 1
ATOM 680 N N . HIS A 1 94 ? 16.266 4.065 -17.792 1.00 92.19 94 HIS A N 1
ATOM 681 C CA . HIS A 1 94 ? 17.621 4.027 -17.258 1.00 92.19 94 HIS A CA 1
ATOM 682 C C . HIS A 1 94 ? 17.776 4.974 -16.047 1.00 92.19 94 HIS A C 1
ATOM 684 O O . HIS A 1 94 ? 17.333 6.129 -16.117 1.00 92.19 94 HIS A O 1
ATOM 690 N N . PRO A 1 95 ? 18.472 4.561 -14.964 1.00 89.00 95 PRO A N 1
ATOM 691 C CA . PRO A 1 95 ? 18.620 5.363 -13.745 1.00 89.00 95 PRO A CA 1
ATOM 692 C C . PRO A 1 95 ? 19.158 6.774 -13.993 1.00 89.00 95 PRO A C 1
ATOM 694 O O . PRO A 1 95 ? 18.724 7.721 -13.346 1.00 89.00 95 PRO A O 1
ATOM 697 N N . PHE A 1 96 ? 20.041 6.934 -14.985 1.00 91.25 96 PHE A N 1
ATOM 698 C CA . PHE A 1 96 ? 20.553 8.238 -15.426 1.00 91.25 96 PHE A CA 1
ATOM 699 C C . PHE A 1 96 ? 19.441 9.273 -15.641 1.00 91.25 96 PHE A C 1
ATOM 701 O O . PHE A 1 96 ? 19.572 10.394 -15.169 1.00 91.25 96 PHE A O 1
ATOM 708 N N . ILE A 1 97 ? 18.330 8.905 -16.292 1.00 90.38 97 ILE A N 1
ATOM 709 C CA . ILE A 1 97 ? 17.216 9.827 -16.570 1.00 90.38 97 ILE A CA 1
ATOM 710 C C . ILE A 1 97 ? 16.517 10.234 -15.270 1.00 90.38 97 ILE A C 1
ATOM 712 O O . ILE A 1 97 ? 16.191 11.408 -15.079 1.00 90.38 97 ILE A O 1
ATOM 716 N N . ALA A 1 98 ? 16.305 9.275 -14.367 1.00 87.12 98 ALA A N 1
ATOM 717 C CA . ALA A 1 98 ? 15.677 9.531 -13.078 1.00 87.12 98 ALA A CA 1
ATOM 718 C C . ALA A 1 98 ? 16.542 10.422 -12.173 1.00 87.12 98 ALA A C 1
ATOM 720 O O . ALA A 1 98 ? 16.003 11.234 -11.428 1.00 87.12 98 ALA A O 1
ATOM 721 N N . LEU A 1 99 ? 17.871 10.364 -12.298 1.00 86.44 99 LEU A N 1
ATOM 722 C CA . LEU A 1 99 ? 18.787 11.191 -11.507 1.00 86.44 99 LEU A CA 1
ATOM 723 C C . LEU A 1 99 ? 18.742 12.690 -11.861 1.00 86.44 99 LEU A C 1
ATOM 725 O O . LEU A 1 99 ? 19.024 13.513 -10.995 1.00 86.44 99 LEU A O 1
ATOM 729 N N . PHE A 1 100 ? 18.339 13.079 -13.080 1.00 89.56 100 PHE A N 1
ATOM 730 C CA . PHE A 1 100 ? 18.166 14.504 -13.428 1.00 89.56 100 PHE A CA 1
ATOM 731 C C . PHE A 1 100 ? 16.918 15.138 -12.811 1.00 89.56 100 PHE A C 1
ATOM 733 O O . PHE A 1 100 ? 16.848 16.361 -12.688 1.00 89.56 100 PHE A O 1
ATOM 740 N N . ARG A 1 101 ? 15.917 14.327 -12.453 1.00 87.38 101 ARG A N 1
ATOM 741 C CA . ARG A 1 101 ? 14.718 14.761 -11.723 1.00 87.38 101 ARG A CA 1
ATOM 742 C C . ARG A 1 101 ? 14.434 13.751 -10.613 1.00 87.38 101 ARG A C 1
ATOM 744 O O . ARG A 1 101 ? 13.594 12.872 -10.814 1.00 87.38 101 ARG A O 1
ATOM 751 N N . PRO A 1 102 ? 15.154 13.843 -9.482 1.00 86.50 102 PRO A N 1
ATOM 752 C CA . PRO A 1 102 ? 15.225 12.779 -8.488 1.00 86.50 102 PRO A CA 1
ATOM 753 C C . PRO A 1 102 ? 13.992 12.752 -7.569 1.00 86.50 102 PRO A C 1
ATOM 755 O O . PRO A 1 102 ? 14.099 12.909 -6.356 1.00 86.50 102 PRO A O 1
ATOM 758 N N . HIS A 1 103 ? 12.810 12.571 -8.156 1.00 87.75 103 HIS A N 1
ATOM 759 C CA . HIS A 1 103 ? 11.584 12.248 -7.431 1.00 87.75 103 HIS A CA 1
ATOM 760 C C . HIS A 1 103 ? 11.642 10.780 -7.001 1.00 87.75 103 HIS A C 1
ATOM 762 O O . HIS A 1 103 ? 11.925 9.908 -7.828 1.00 87.75 103 HIS A O 1
ATOM 768 N N . GLU A 1 104 ? 11.406 10.496 -5.721 1.00 86.69 104 GLU A N 1
ATOM 769 C CA . GLU A 1 104 ? 11.593 9.157 -5.151 1.00 86.69 104 GLU A CA 1
ATOM 770 C C . GLU A 1 104 ? 10.723 8.114 -5.853 1.00 86.69 104 GLU A C 1
ATOM 772 O O . GLU A 1 104 ? 11.231 7.075 -6.272 1.00 86.69 104 GLU A O 1
ATOM 777 N N . GLY A 1 105 ? 9.445 8.425 -6.085 1.00 86.75 105 GLY A N 1
ATOM 778 C CA . GLY A 1 105 ? 8.533 7.521 -6.777 1.00 86.75 105 GLY A CA 1
ATOM 779 C C . GLY A 1 105 ? 8.919 7.322 -8.241 1.00 86.75 105 GLY A C 1
ATOM 780 O O . GLY A 1 105 ? 8.754 6.234 -8.786 1.00 86.75 105 GLY A O 1
ATOM 781 N N . GLN A 1 106 ? 9.475 8.345 -8.897 1.00 90.94 106 GLN A N 1
ATOM 782 C CA . GLN A 1 106 ? 9.959 8.211 -10.274 1.00 90.94 106 GLN A CA 1
ATOM 783 C C . GLN A 1 106 ? 11.182 7.290 -10.338 1.00 90.94 106 GLN A C 1
ATOM 785 O O . GLN A 1 106 ? 11.278 6.462 -11.248 1.00 90.94 106 GLN A O 1
ATOM 790 N N . ILE A 1 107 ? 12.123 7.443 -9.401 1.00 91.56 107 ILE A N 1
ATOM 791 C CA . ILE A 1 107 ? 13.312 6.588 -9.290 1.00 91.56 107 ILE A CA 1
ATOM 792 C C . ILE A 1 107 ? 12.881 5.142 -9.041 1.00 91.56 107 ILE A C 1
ATOM 794 O O . ILE A 1 107 ? 13.345 4.239 -9.739 1.00 91.56 107 ILE A O 1
ATOM 798 N N . GLU A 1 108 ? 11.961 4.932 -8.099 1.00 90.25 108 GLU A N 1
ATOM 799 C CA . GLU A 1 108 ? 11.414 3.617 -7.776 1.00 90.25 108 GLU A CA 1
ATOM 800 C C . GLU A 1 108 ? 10.734 2.977 -8.992 1.00 90.25 108 GLU A C 1
ATOM 802 O O . GLU A 1 108 ? 11.107 1.871 -9.387 1.00 90.25 108 GLU A O 1
ATOM 807 N N . ALA A 1 109 ? 9.813 3.695 -9.642 1.00 90.62 109 ALA A N 1
ATOM 808 C CA . ALA A 1 109 ? 9.110 3.205 -10.822 1.00 90.62 109 ALA A CA 1
ATOM 809 C C . ALA A 1 109 ? 10.068 2.882 -11.977 1.00 90.62 109 ALA A C 1
ATOM 811 O O . ALA A 1 109 ? 9.929 1.843 -12.620 1.00 90.62 109 ALA A O 1
ATOM 812 N N . SER A 1 110 ? 11.071 3.735 -12.221 1.00 94.19 110 SER A N 1
ATOM 813 C CA . SER A 1 110 ? 12.073 3.508 -13.276 1.00 94.19 110 SER A CA 1
ATOM 814 C C . SER A 1 110 ? 12.875 2.240 -13.001 1.00 94.19 110 SER A C 1
ATOM 816 O O . SER A 1 110 ? 13.032 1.403 -13.886 1.00 94.19 110 SER A O 1
ATOM 818 N N . ARG A 1 111 ? 13.331 2.068 -11.755 1.00 94.38 111 ARG A N 1
ATOM 819 C CA . ARG A 1 111 ? 14.090 0.892 -11.323 1.00 94.38 111 ARG A CA 1
ATOM 820 C C . ARG A 1 111 ? 13.269 -0.390 -11.453 1.00 94.38 111 ARG A C 1
ATOM 822 O O . ARG A 1 111 ? 13.780 -1.374 -11.974 1.00 94.38 111 ARG A O 1
ATOM 829 N N . ASN A 1 112 ? 12.018 -0.381 -10.997 1.00 92.62 112 ASN A N 1
ATOM 830 C CA . ASN A 1 112 ? 11.154 -1.559 -11.032 1.00 92.62 112 ASN A CA 1
ATOM 831 C C . ASN A 1 112 ? 10.818 -1.960 -12.476 1.00 92.62 112 ASN A C 1
ATOM 833 O O . ASN A 1 112 ? 10.989 -3.120 -12.839 1.00 92.62 112 ASN A O 1
ATOM 837 N N . ILE A 1 113 ? 10.409 -0.998 -13.317 1.00 92.94 113 ILE A N 1
ATOM 838 C CA . ILE A 1 113 ? 10.102 -1.248 -14.735 1.00 92.94 113 ILE A CA 1
ATOM 839 C C . ILE A 1 113 ? 11.342 -1.766 -15.471 1.00 92.94 113 ILE A C 1
ATOM 841 O O . ILE A 1 113 ? 11.246 -2.750 -16.199 1.00 92.94 113 ILE A O 1
ATOM 845 N N . LEU A 1 114 ? 12.511 -1.153 -15.259 1.00 93.25 114 LEU A N 1
ATOM 846 C CA . LEU A 1 114 ? 13.759 -1.624 -15.861 1.00 93.25 114 LEU A CA 1
ATOM 847 C C . LEU A 1 114 ? 14.127 -3.035 -15.383 1.00 93.25 114 LEU A C 1
ATOM 849 O O . LEU A 1 114 ? 14.540 -3.858 -16.195 1.00 93.25 114 LEU A O 1
ATOM 853 N N . GLY A 1 115 ? 13.936 -3.327 -14.094 1.00 92.94 115 GLY A N 1
ATOM 854 C CA . GLY A 1 115 ? 14.157 -4.654 -13.523 1.00 92.94 115 GLY A CA 1
ATOM 855 C C . GLY A 1 115 ? 13.267 -5.724 -14.156 1.00 92.94 115 GLY A C 1
ATOM 856 O O . GLY A 1 115 ? 13.751 -6.800 -14.489 1.00 92.94 115 GLY A O 1
ATOM 857 N N . PHE A 1 116 ? 11.990 -5.419 -14.410 1.00 91.69 116 PHE A N 1
ATOM 858 C CA . PHE A 1 116 ? 11.090 -6.335 -15.125 1.00 91.69 116 PHE A CA 1
ATOM 859 C C . PHE A 1 116 ? 11.537 -6.610 -16.567 1.00 91.69 116 PHE A C 1
ATOM 861 O O . PHE A 1 116 ? 11.254 -7.679 -17.098 1.00 91.69 116 PHE A O 1
ATOM 868 N N . LEU A 1 117 ? 12.249 -5.671 -17.192 1.00 90.00 117 LEU A N 1
ATOM 869 C CA . LEU A 1 117 ? 12.734 -5.782 -18.569 1.00 90.00 117 LEU A CA 1
ATOM 870 C C . LEU A 1 117 ? 14.144 -6.383 -18.685 1.00 90.00 117 LEU A C 1
ATOM 872 O O . LEU A 1 117 ? 14.576 -6.652 -19.803 1.00 90.00 117 LEU A O 1
ATOM 876 N N . GLN A 1 118 ? 14.865 -6.595 -17.577 1.00 84.56 118 GLN A N 1
ATOM 877 C CA . GLN A 1 118 ? 16.318 -6.843 -17.556 1.00 84.56 118 GLN A CA 1
ATOM 878 C C . GLN A 1 118 ? 16.771 -8.101 -18.328 1.00 84.56 118 GLN A C 1
ATOM 880 O O . GLN A 1 118 ? 17.928 -8.195 -18.741 1.00 84.56 118 GLN A O 1
ATOM 885 N N . GLU A 1 119 ? 15.849 -9.017 -18.620 1.00 84.50 119 GLU A N 1
ATOM 886 C CA . GLU A 1 119 ? 16.092 -10.235 -19.404 1.00 84.50 119 GLU A CA 1
ATOM 887 C C . GLU A 1 119 ? 15.153 -10.382 -20.612 1.00 84.50 119 GLU A C 1
ATOM 889 O O . GLU A 1 119 ? 15.079 -11.441 -21.234 1.00 84.50 119 GLU A O 1
ATOM 894 N N . SER A 1 120 ? 14.429 -9.319 -20.967 1.00 84.50 120 SER A N 1
ATOM 895 C CA . SER A 1 120 ? 13.518 -9.351 -22.105 1.00 84.50 120 SER A CA 1
ATOM 896 C C . SER A 1 120 ? 14.284 -9.450 -23.424 1.00 84.50 120 SER A C 1
ATOM 898 O O . SER A 1 120 ? 15.111 -8.598 -23.751 1.00 84.50 120 SER A O 1
ATOM 900 N N . ALA A 1 121 ? 13.934 -10.449 -24.236 1.00 84.00 121 ALA A N 1
ATOM 901 C CA . ALA A 1 121 ? 14.377 -10.545 -25.627 1.00 84.00 121 ALA A CA 1
ATOM 902 C C . ALA A 1 121 ? 13.596 -9.606 -26.571 1.00 84.00 121 ALA A C 1
ATOM 904 O O . ALA A 1 121 ? 13.963 -9.459 -27.738 1.00 84.00 121 ALA A O 1
ATOM 905 N N . PHE A 1 122 ? 12.509 -8.992 -26.089 1.00 83.31 122 PHE A N 1
ATOM 906 C CA . PHE A 1 122 ? 11.558 -8.229 -26.901 1.00 83.31 122 PHE A CA 1
ATOM 907 C C . PHE A 1 122 ? 11.729 -6.714 -26.770 1.00 83.31 122 PHE A C 1
ATOM 909 O O . PHE A 1 122 ? 11.494 -5.992 -27.740 1.00 83.31 122 PHE A O 1
ATOM 916 N N . ALA A 1 123 ? 12.146 -6.223 -25.600 1.00 83.19 123 ALA A N 1
ATOM 917 C CA . ALA A 1 123 ? 12.395 -4.803 -25.384 1.00 83.19 123 ALA A CA 1
ATOM 918 C C . ALA A 1 123 ? 13.821 -4.404 -25.832 1.00 83.19 123 ALA A C 1
ATOM 920 O O . ALA A 1 123 ? 14.805 -4.875 -25.253 1.00 83.19 123 ALA A O 1
ATOM 921 N N . PRO A 1 124 ? 13.976 -3.519 -26.835 1.00 82.62 124 PRO A N 1
ATOM 922 C CA . PRO A 1 124 ? 15.282 -2.983 -27.210 1.00 82.62 124 PRO A CA 1
ATOM 923 C C . PRO A 1 124 ? 15.831 -2.017 -26.150 1.00 82.62 124 PRO A C 1
ATOM 925 O O . PRO A 1 124 ? 15.077 -1.425 -25.386 1.00 82.62 124 PRO A O 1
ATOM 928 N N . GLY A 1 125 ? 17.148 -1.808 -26.129 1.00 80.44 125 GLY A N 1
ATOM 929 C CA . GLY A 1 125 ? 17.852 -0.883 -25.228 1.00 80.44 125 GLY A CA 1
ATOM 930 C C . GLY A 1 125 ? 18.588 -1.543 -24.059 1.00 80.44 125 GLY A C 1
ATOM 931 O O . GLY A 1 125 ? 19.330 -0.861 -23.361 1.00 80.44 125 GLY A O 1
ATOM 932 N N . ILE A 1 126 ? 18.407 -2.853 -23.851 1.00 75.81 126 ILE A N 1
ATOM 933 C CA . ILE A 1 126 ? 19.139 -3.637 -22.838 1.00 75.81 126 ILE A CA 1
ATOM 934 C C . ILE A 1 126 ? 20.089 -4.612 -23.535 1.00 75.81 126 ILE A C 1
ATOM 936 O O . ILE A 1 126 ? 21.301 -4.421 -23.509 1.00 75.81 126 ILE A O 1
ATOM 940 N N . GLN A 1 127 ? 19.538 -5.635 -24.196 1.00 73.69 127 GLN A N 1
ATOM 941 C CA . GLN A 1 127 ? 20.322 -6.660 -24.900 1.00 73.69 127 GLN A CA 1
ATOM 942 C C . GLN A 1 127 ? 20.417 -6.399 -26.407 1.00 73.69 127 GLN A C 1
ATOM 944 O O . GLN A 1 127 ? 21.404 -6.749 -27.050 1.00 73.69 127 GLN A O 1
ATOM 949 N N . THR A 1 128 ? 19.389 -5.776 -26.982 1.00 72.50 128 THR A N 1
ATOM 950 C CA . THR A 1 128 ? 19.284 -5.491 -28.417 1.00 72.50 128 THR A CA 1
ATOM 951 C C . THR A 1 128 ? 19.257 -3.986 -28.655 1.00 72.50 128 THR A C 1
ATOM 953 O O . THR A 1 128 ? 18.797 -3.222 -27.810 1.00 72.50 128 THR A O 1
ATOM 956 N N . GLN A 1 129 ? 19.763 -3.515 -29.796 1.00 75.06 129 GLN A N 1
ATOM 957 C CA . GLN A 1 129 ? 19.681 -2.092 -30.133 1.00 75.06 129 GLN A CA 1
ATOM 958 C C . GLN A 1 129 ? 18.335 -1.759 -30.774 1.00 75.06 129 GLN A C 1
ATOM 960 O O . GLN A 1 129 ? 17.805 -2.533 -31.573 1.00 75.06 129 GLN A O 1
ATOM 965 N N . LYS A 1 130 ? 17.799 -0.571 -30.470 1.00 74.25 130 LYS A N 1
ATOM 966 C CA . LYS A 1 130 ? 16.597 -0.075 -31.144 1.00 74.25 130 LYS A CA 1
ATOM 967 C C . LYS A 1 130 ? 16.868 0.055 -32.642 1.00 74.25 130 LYS A C 1
ATOM 969 O O . LYS A 1 130 ? 17.833 0.703 -33.045 1.00 74.25 130 LYS A O 1
ATOM 974 N N . ASN A 1 131 ? 15.983 -0.502 -33.463 1.00 71.75 131 ASN A N 1
ATOM 975 C CA . ASN A 1 131 ? 16.040 -0.318 -34.905 1.00 71.75 131 ASN A CA 1
ATOM 976 C C . ASN A 1 131 ? 15.794 1.164 -35.248 1.00 71.75 131 ASN A C 1
ATOM 978 O O . ASN A 1 131 ? 14.725 1.697 -34.962 1.00 71.75 131 ASN A O 1
ATOM 982 N N . ARG A 1 132 ? 16.791 1.839 -35.834 1.00 72.19 132 ARG A N 1
ATOM 983 C CA . ARG A 1 132 ? 16.748 3.273 -36.184 1.00 72.19 132 ARG A CA 1
ATOM 984 C C . ARG A 1 132 ? 16.389 3.504 -37.651 1.00 72.19 132 ARG A C 1
ATOM 986 O O . ARG A 1 132 ? 16.902 4.421 -38.288 1.00 72.19 132 ARG A O 1
ATOM 993 N N . ASN A 1 133 ? 15.516 2.664 -38.198 1.00 74.94 133 ASN A N 1
ATOM 994 C CA . ASN A 1 133 ? 15.008 2.858 -39.549 1.00 74.94 133 ASN A CA 1
ATOM 995 C C . ASN A 1 133 ? 14.273 4.208 -39.658 1.00 74.94 133 ASN A C 1
ATOM 997 O O . ASN A 1 133 ? 13.479 4.532 -38.771 1.00 74.94 133 ASN A O 1
ATOM 1001 N N . PRO A 1 134 ? 14.453 4.974 -40.749 1.00 69.81 134 PRO A N 1
ATOM 1002 C CA . PRO A 1 134 ? 13.819 6.286 -40.925 1.00 69.81 134 PRO A CA 1
ATOM 1003 C C . PRO A 1 134 ? 12.285 6.225 -41.018 1.00 69.81 134 PRO A C 1
ATOM 1005 O O . PRO A 1 134 ? 11.615 7.240 -40.861 1.00 69.81 134 PRO A O 1
ATOM 1008 N N . THR A 1 135 ? 11.723 5.037 -41.247 1.00 72.50 135 THR A N 1
ATOM 1009 C CA . THR A 1 135 ? 10.278 4.762 -41.240 1.00 72.50 135 THR A CA 1
ATOM 1010 C C . THR A 1 135 ? 9.728 4.394 -39.858 1.00 72.50 135 THR A C 1
ATOM 1012 O O . THR A 1 135 ? 8.514 4.311 -39.687 1.00 72.50 135 THR A O 1
ATOM 1015 N N . SER A 1 136 ? 10.597 4.161 -38.869 1.00 73.31 136 SER A N 1
ATOM 1016 C CA . SER A 1 136 ? 10.214 3.830 -37.494 1.00 73.31 136 SER A CA 1
ATOM 1017 C C . SER A 1 136 ? 10.118 5.082 -36.617 1.00 73.31 136 SER A C 1
ATOM 1019 O O . SER A 1 136 ? 10.671 6.136 -36.937 1.00 73.31 136 SER A O 1
ATOM 1021 N N . LEU A 1 137 ? 9.406 4.984 -35.492 1.00 74.25 137 LEU A N 1
ATOM 1022 C CA . LEU A 1 137 ? 9.300 6.098 -34.552 1.00 74.25 137 LEU A CA 1
ATOM 1023 C C . LEU A 1 137 ? 10.670 6.418 -33.935 1.00 74.25 137 LEU A C 1
ATOM 1025 O O . LEU A 1 137 ? 11.234 5.618 -33.186 1.00 74.25 137 LEU A O 1
ATOM 1029 N N . ALA A 1 138 ? 11.157 7.638 -34.177 1.00 76.44 138 ALA A N 1
ATOM 1030 C CA . ALA A 1 138 ? 12.394 8.140 -33.579 1.00 76.44 138 ALA A CA 1
ATOM 1031 C C . ALA A 1 138 ? 12.338 8.161 -32.039 1.00 76.44 138 ALA A C 1
ATOM 1033 O O . ALA A 1 138 ? 13.342 7.926 -31.370 1.00 76.44 138 ALA A O 1
ATOM 1034 N N . GLN A 1 139 ? 11.155 8.401 -31.466 1.00 82.19 139 GLN A N 1
ATOM 1035 C CA . GLN A 1 139 ? 10.912 8.376 -30.026 1.00 82.19 139 GLN A CA 1
ATOM 1036 C C . GLN A 1 139 ? 9.654 7.582 -29.704 1.00 82.19 139 GLN A C 1
ATOM 1038 O O . GLN A 1 139 ? 8.644 7.680 -30.401 1.00 82.19 139 GLN A O 1
ATOM 1043 N N . ASP A 1 140 ? 9.705 6.841 -28.603 1.00 89.69 140 ASP A N 1
ATOM 1044 C CA . ASP A 1 140 ? 8.543 6.114 -28.109 1.00 89.69 140 ASP A CA 1
ATOM 1045 C C . ASP A 1 140 ? 7.490 7.081 -27.553 1.00 89.69 140 ASP A C 1
ATOM 1047 O O . ASP A 1 140 ? 7.796 8.191 -27.089 1.00 89.69 140 ASP A O 1
ATOM 1051 N N . ARG A 1 141 ? 6.222 6.666 -27.630 1.00 90.00 141 ARG A N 1
ATOM 1052 C CA . ARG A 1 141 ? 5.083 7.486 -27.201 1.00 90.00 141 ARG A CA 1
ATOM 1053 C C . ARG A 1 141 ? 5.130 7.722 -25.692 1.00 90.00 141 ARG A C 1
ATOM 1055 O O . ARG A 1 141 ? 5.520 6.841 -24.928 1.00 90.00 141 ARG A O 1
ATOM 1062 N N . TYR A 1 142 ? 4.664 8.897 -25.267 1.00 90.19 142 TYR A N 1
ATOM 1063 C CA . TYR A 1 142 ? 4.705 9.330 -23.865 1.00 90.19 142 TYR A CA 1
ATOM 1064 C C . TYR A 1 142 ? 4.090 8.325 -22.888 1.00 90.19 142 TYR A C 1
ATOM 1066 O O . TYR A 1 142 ? 4.674 8.089 -21.839 1.00 90.19 142 TYR A O 1
ATOM 1074 N N . ALA A 1 143 ? 2.984 7.671 -23.258 1.00 86.50 143 ALA A N 1
ATOM 1075 C CA . ALA A 1 143 ? 2.320 6.687 -22.401 1.00 86.50 143 ALA A CA 1
ATOM 1076 C C . ALA A 1 143 ? 3.266 5.597 -21.856 1.00 86.50 143 ALA A C 1
ATOM 1078 O O . ALA A 1 143 ? 3.057 5.125 -20.745 1.00 86.50 143 ALA A O 1
ATOM 1079 N N . LEU A 1 144 ? 4.313 5.233 -22.609 1.00 87.50 144 LEU A N 1
ATOM 1080 C CA . LEU A 1 144 ? 5.313 4.249 -22.188 1.00 87.50 144 LEU A CA 1
ATOM 1081 C C . LEU A 1 144 ? 6.657 4.896 -21.851 1.00 87.50 144 LEU A C 1
ATOM 1083 O O . LEU A 1 144 ? 7.262 4.552 -20.845 1.00 87.50 144 LEU A O 1
ATOM 1087 N N . ARG A 1 145 ? 7.115 5.873 -22.641 1.00 92.12 145 ARG A N 1
ATOM 1088 C CA . ARG A 1 145 ? 8.421 6.516 -22.425 1.00 92.12 145 ARG A CA 1
ATOM 1089 C C . ARG A 1 145 ? 8.480 7.353 -21.151 1.00 92.12 145 ARG A C 1
ATOM 1091 O O . ARG A 1 145 ? 9.538 7.440 -20.540 1.00 92.12 145 ARG A O 1
ATOM 1098 N N . SER A 1 146 ? 7.377 8.008 -20.787 1.00 92.94 146 SER A N 1
ATOM 1099 C CA . SER A 1 146 ? 7.296 8.838 -19.582 1.00 92.94 146 SER A CA 1
ATOM 1100 C C . SER A 1 146 ? 6.475 8.197 -18.464 1.00 92.94 146 SER A C 1
ATOM 1102 O O . SER A 1 146 ? 5.964 8.901 -17.591 1.00 92.94 146 SER A O 1
ATOM 1104 N N . SER A 1 147 ? 6.288 6.876 -18.506 1.00 94.31 147 SER A N 1
ATOM 1105 C CA . SER A 1 147 ? 5.494 6.174 -17.502 1.00 94.31 147 SER A CA 1
ATOM 1106 C C . SER A 1 147 ? 6.078 6.283 -16.088 1.00 94.31 147 SER A C 1
ATOM 1108 O O . SER A 1 147 ? 5.275 6.498 -15.184 1.00 94.31 147 SER A O 1
ATOM 1110 N N . PRO A 1 148 ? 7.408 6.281 -15.830 1.00 93.88 148 PRO A N 1
ATOM 1111 C CA . PRO A 1 148 ? 7.898 6.467 -14.464 1.00 93.88 148 PRO A CA 1
ATOM 1112 C C . PRO A 1 148 ? 7.611 7.865 -13.917 1.00 93.88 148 PRO A C 1
ATOM 1114 O O . PRO A 1 148 ? 7.280 8.009 -12.746 1.00 93.88 148 PRO A O 1
ATOM 1117 N N . GLN A 1 149 ? 7.697 8.901 -14.759 1.00 93.50 149 GLN A N 1
ATOM 1118 C CA . GLN A 1 149 ? 7.358 10.278 -14.382 1.00 93.50 149 GLN A CA 1
ATOM 1119 C C . GLN A 1 149 ? 5.863 10.415 -14.093 1.00 93.50 149 GLN A C 1
ATOM 1121 O O . GLN A 1 149 ? 5.472 11.212 -13.246 1.00 93.50 149 GLN A O 1
ATOM 1126 N N . TRP A 1 150 ? 5.033 9.649 -14.806 1.00 93.50 150 TRP A N 1
ATOM 1127 C CA . TRP A 1 150 ? 3.595 9.624 -14.582 1.00 93.50 150 TRP A CA 1
ATOM 1128 C C . TRP A 1 150 ? 3.178 8.743 -13.411 1.00 93.50 150 TRP A C 1
ATOM 1130 O O . TRP A 1 150 ? 2.128 9.015 -12.870 1.00 93.50 150 TRP A O 1
ATOM 1140 N N . ILE A 1 151 ? 3.920 7.695 -13.046 1.00 89.12 151 ILE A N 1
ATOM 1141 C CA . ILE A 1 151 ? 3.595 6.786 -11.931 1.00 89.12 151 ILE A CA 1
ATOM 1142 C C . ILE A 1 151 ? 4.173 7.312 -10.608 1.00 89.12 151 ILE A C 1
ATOM 1144 O O . ILE A 1 151 ? 3.575 7.121 -9.550 1.00 89.12 151 ILE A O 1
ATOM 1148 N N . GLY A 1 152 ? 5.326 7.981 -10.657 1.00 89.00 152 GLY A N 1
ATOM 1149 C CA . GLY A 1 152 ? 6.074 8.408 -9.478 1.00 89.00 152 GLY A CA 1
ATOM 1150 C C . GLY A 1 152 ? 5.274 9.242 -8.469 1.00 89.00 152 GLY A C 1
ATOM 1151 O O . GLY A 1 152 ? 5.223 8.852 -7.303 1.00 89.00 152 GLY A O 1
ATOM 1152 N N . PRO A 1 153 ? 4.586 10.325 -8.875 1.00 87.06 153 PRO A N 1
ATOM 1153 C CA . PRO A 1 153 ? 3.774 11.130 -7.955 1.00 87.06 153 PRO A CA 1
ATOM 1154 C C . PRO A 1 153 ? 2.653 10.347 -7.245 1.00 87.06 153 PRO A C 1
ATOM 1156 O O . PRO A 1 153 ? 2.238 10.696 -6.144 1.00 87.06 153 PRO A O 1
ATOM 1159 N N . GLN A 1 154 ? 2.152 9.277 -7.857 1.00 83.50 154 GLN A N 1
ATOM 1160 C CA . GLN A 1 154 ? 1.073 8.431 -7.360 1.00 83.50 154 GLN A CA 1
ATOM 1161 C C . GLN A 1 154 ? 1.625 7.443 -6.338 1.00 83.50 154 GLN A C 1
ATOM 1163 O O . GLN A 1 154 ? 0.965 7.200 -5.332 1.00 83.50 154 GLN A O 1
ATOM 1168 N N . LEU A 1 155 ? 2.846 6.936 -6.550 1.00 81.19 155 LEU A N 1
ATOM 1169 C CA . LEU A 1 155 ? 3.579 6.175 -5.536 1.00 81.19 155 LEU A CA 1
ATOM 1170 C C . LEU A 1 155 ? 3.851 7.045 -4.308 1.00 81.19 155 LEU A C 1
ATOM 1172 O O . LEU A 1 155 ? 3.553 6.629 -3.191 1.00 81.19 155 LEU A O 1
ATOM 1176 N N . GLU A 1 156 ? 4.316 8.278 -4.509 1.00 79.06 156 GLU A N 1
ATOM 1177 C CA . GLU A 1 156 ? 4.570 9.246 -3.432 1.00 79.06 156 GLU A CA 1
ATOM 1178 C C . GLU A 1 156 ? 3.283 9.657 -2.696 1.00 79.06 156 GLU A C 1
ATOM 1180 O O . GLU A 1 156 ? 3.285 9.832 -1.479 1.00 79.06 156 GLU A O 1
ATOM 1185 N N . GLY A 1 157 ? 2.161 9.779 -3.412 1.00 69.69 157 GLY A N 1
ATOM 1186 C CA . GLY A 1 157 ? 0.860 10.109 -2.827 1.00 69.69 157 GLY A CA 1
ATOM 1187 C C . GLY A 1 157 ? 0.184 8.946 -2.091 1.00 69.69 157 GLY A C 1
ATOM 1188 O O . GLY A 1 157 ? -0.544 9.176 -1.123 1.00 69.69 157 GLY A O 1
ATOM 1189 N N . ALA A 1 158 ? 0.407 7.704 -2.531 1.00 63.72 158 ALA A N 1
ATOM 1190 C CA . ALA A 1 158 ? -0.164 6.504 -1.918 1.00 63.72 158 ALA A CA 1
ATOM 1191 C C . ALA A 1 158 ? 0.649 6.022 -0.706 1.00 63.72 158 ALA A C 1
ATOM 1193 O O . ALA A 1 158 ? 0.081 5.520 0.269 1.00 63.72 158 ALA A O 1
ATOM 1194 N N . SER A 1 159 ? 1.967 6.227 -0.730 1.00 56.12 159 SER A N 1
ATOM 1195 C CA . SER A 1 159 ? 2.858 5.897 0.375 1.00 56.12 159 SER A CA 1
ATOM 1196 C C . SER A 1 159 ? 2.793 6.979 1.454 1.00 56.12 159 SER A C 1
ATOM 1198 O O . SER A 1 159 ? 3.444 8.022 1.419 1.00 56.12 159 SER A O 1
ATOM 1200 N N . ARG A 1 160 ? 1.999 6.729 2.502 1.00 52.66 160 ARG A N 1
ATOM 1201 C CA . ARG A 1 160 ? 2.180 7.477 3.750 1.00 52.66 160 ARG A CA 1
ATOM 1202 C C . ARG A 1 160 ? 3.614 7.257 4.216 1.00 52.66 160 ARG A C 1
ATOM 1204 O O . ARG A 1 160 ? 3.948 6.131 4.568 1.00 52.66 160 ARG A O 1
ATOM 1211 N N . LEU A 1 161 ? 4.377 8.352 4.275 1.00 52.00 161 LEU A N 1
ATOM 1212 C CA . LEU A 1 161 ? 5.637 8.527 5.002 1.00 52.00 161 LEU A CA 1
ATOM 1213 C C . LEU A 1 161 ? 5.835 7.417 6.044 1.00 52.00 161 LEU A C 1
ATOM 1215 O O . LEU A 1 161 ? 5.001 7.267 6.952 1.00 52.00 161 LEU A O 1
ATOM 1219 N N . ASP A 1 162 ? 6.924 6.661 5.893 1.00 52.75 162 ASP A N 1
ATOM 1220 C CA . ASP A 1 162 ? 7.444 5.738 6.905 1.00 52.75 162 ASP A CA 1
ATOM 1221 C C . ASP A 1 162 ? 7.311 6.377 8.303 1.00 52.75 162 ASP A C 1
ATOM 1223 O O . ASP A 1 162 ? 7.427 7.597 8.452 1.00 52.75 162 ASP A O 1
ATOM 1227 N N . VAL A 1 163 ? 7.028 5.581 9.337 1.00 49.69 163 VAL A N 1
ATOM 1228 C CA . VAL A 1 163 ? 6.874 6.054 10.721 1.00 49.69 163 VAL A CA 1
ATOM 1229 C C . VAL A 1 163 ? 8.055 6.936 11.145 1.00 49.69 163 VAL A C 1
ATOM 1231 O O . VAL A 1 163 ? 7.860 7.935 11.835 1.00 49.69 163 VAL A O 1
ATOM 1234 N N . ILE A 1 164 ? 9.253 6.640 10.631 1.00 52.41 164 ILE A N 1
ATOM 1235 C CA . ILE A 1 164 ? 10.463 7.445 10.818 1.00 52.41 164 ILE A CA 1
ATOM 1236 C C . ILE A 1 164 ? 10.288 8.847 10.218 1.00 52.41 164 ILE A C 1
ATOM 1238 O O . ILE A 1 164 ? 10.479 9.850 10.904 1.00 52.41 164 ILE A O 1
ATOM 1242 N N . ARG A 1 165 ? 9.814 8.935 8.973 1.00 54.38 165 ARG A N 1
ATOM 1243 C CA . ARG A 1 165 ? 9.525 10.209 8.304 1.00 54.38 165 ARG A CA 1
ATOM 1244 C C . ARG A 1 165 ? 8.354 10.968 8.947 1.00 54.38 165 ARG A C 1
ATOM 1246 O O . ARG A 1 165 ? 8.294 12.195 8.877 1.00 54.38 165 ARG A O 1
ATOM 1253 N N . ARG A 1 166 ? 7.429 10.276 9.626 1.00 53.19 166 ARG A N 1
ATOM 1254 C CA . ARG A 1 166 ? 6.402 10.933 10.460 1.00 53.19 166 ARG A CA 1
ATOM 1255 C C . ARG A 1 166 ? 7.005 11.556 11.711 1.00 53.19 166 ARG A C 1
ATOM 1257 O O . ARG A 1 166 ? 6.579 12.647 12.076 1.00 53.19 166 ARG A O 1
ATOM 1264 N N . PHE A 1 167 ? 7.991 10.920 12.346 1.00 51.56 167 PHE A N 1
ATOM 1265 C CA . PHE A 1 167 ? 8.713 11.533 13.464 1.00 51.56 167 PHE A CA 1
ATOM 1266 C C . PHE A 1 167 ? 9.460 12.790 13.027 1.00 51.56 167 PHE A C 1
ATOM 1268 O O . PHE A 1 167 ? 9.379 13.801 13.722 1.00 51.56 167 PHE A O 1
ATOM 1275 N N . ASP A 1 168 ? 10.095 12.773 11.852 1.00 56.12 168 ASP A N 1
ATOM 1276 C CA . ASP A 1 168 ? 10.700 13.979 11.281 1.00 56.12 168 ASP A CA 1
ATOM 1277 C C . ASP A 1 168 ? 9.663 15.093 11.121 1.00 56.12 168 ASP A C 1
ATOM 1279 O O . ASP A 1 168 ? 9.901 16.222 11.556 1.00 56.12 168 ASP A O 1
ATOM 1283 N N . LYS A 1 169 ? 8.470 14.764 10.606 1.00 53.53 169 LYS A N 1
ATOM 1284 C CA . LYS A 1 169 ? 7.404 15.750 10.417 1.00 53.53 169 LYS A CA 1
ATOM 1285 C C . LYS A 1 169 ? 6.803 16.267 11.720 1.00 53.53 169 LYS A C 1
ATOM 1287 O O . LYS A 1 169 ? 6.520 17.456 11.819 1.00 53.53 169 LYS A O 1
ATOM 1292 N N . ILE A 1 170 ? 6.648 15.411 12.729 1.00 55.88 170 ILE A N 1
ATOM 1293 C CA . ILE A 1 170 ? 6.200 15.809 14.070 1.00 55.88 170 ILE A CA 1
ATOM 1294 C C . ILE A 1 170 ? 7.217 16.760 14.702 1.00 55.88 170 ILE A C 1
ATOM 1296 O O . ILE A 1 170 ? 6.825 17.784 15.251 1.00 55.88 170 ILE A O 1
ATOM 1300 N N . VAL A 1 171 ? 8.514 16.465 14.593 1.00 59.56 171 VAL A N 1
ATOM 1301 C CA . VAL A 1 171 ? 9.565 17.337 15.134 1.00 59.56 171 VAL A CA 1
ATOM 1302 C C . VAL A 1 171 ? 9.624 18.665 14.377 1.00 59.56 171 VAL A C 1
ATOM 1304 O O . VAL A 1 171 ? 9.728 19.707 15.015 1.00 59.56 171 VAL A O 1
ATOM 1307 N N . GLU A 1 172 ? 9.487 18.659 13.048 1.00 62.38 172 GLU A N 1
ATOM 1308 C CA . GLU A 1 172 ? 9.371 19.887 12.245 1.00 62.38 172 GLU A CA 1
ATOM 1309 C C . GLU A 1 172 ? 8.160 20.742 12.643 1.00 62.38 172 GLU A C 1
ATOM 1311 O O . GLU A 1 172 ? 8.273 21.961 12.729 1.00 62.38 172 GLU A O 1
ATOM 1316 N N . GLN A 1 173 ? 7.009 20.117 12.904 1.00 63.62 173 GLN A N 1
ATOM 1317 C CA . GLN A 1 173 ? 5.764 20.807 13.263 1.00 63.62 173 GLN A CA 1
ATOM 1318 C C . GLN A 1 173 ? 5.730 21.259 14.732 1.00 63.62 173 GLN A C 1
ATOM 1320 O O . GLN A 1 173 ? 5.071 22.243 15.055 1.00 63.62 173 GLN A O 1
ATOM 1325 N N . ALA A 1 174 ? 6.440 20.565 15.627 1.00 60.16 174 ALA A N 1
ATOM 1326 C CA . ALA A 1 174 ? 6.552 20.922 17.042 1.00 60.16 174 ALA A CA 1
ATOM 1327 C C . ALA A 1 174 ? 7.598 22.022 17.300 1.00 60.16 174 ALA A C 1
ATOM 1329 O O . ALA A 1 174 ? 7.522 22.718 18.315 1.00 60.16 174 ALA A O 1
ATOM 1330 N N . LEU A 1 175 ? 8.556 22.203 16.383 1.00 64.06 175 LEU A N 1
ATOM 1331 C CA . LEU A 1 175 ? 9.645 23.174 16.506 1.00 64.06 175 LEU A CA 1
ATOM 1332 C C . LEU A 1 175 ? 9.163 24.618 16.728 1.00 64.06 175 LEU A C 1
ATOM 1334 O O . LEU A 1 175 ? 9.673 25.254 17.648 1.00 64.06 175 LEU A O 1
ATOM 1338 N N . PRO A 1 176 ? 8.175 25.147 15.972 1.00 60.56 176 PRO A N 1
ATOM 1339 C CA . PRO A 1 176 ? 7.693 26.515 16.154 1.00 60.56 176 PRO A CA 1
ATOM 1340 C C . PRO A 1 176 ? 7.038 26.730 17.523 1.00 60.56 176 PRO A C 1
ATOM 1342 O O . PRO A 1 176 ? 7.226 27.775 18.135 1.00 60.56 176 PRO A O 1
ATOM 1345 N N . VAL A 1 177 ? 6.318 25.726 18.035 1.00 63.97 177 VAL A N 1
ATOM 1346 C CA . VAL A 1 177 ? 5.646 25.784 19.345 1.00 63.97 177 VAL A CA 1
ATOM 1347 C C . VAL A 1 177 ? 6.672 25.826 20.479 1.00 63.97 177 VAL A C 1
ATOM 1349 O O . VAL A 1 177 ? 6.538 26.605 21.421 1.00 63.97 177 VAL A O 1
ATOM 1352 N N . LEU A 1 178 ? 7.730 25.022 20.370 1.00 59.03 178 LEU A N 1
ATOM 1353 C CA . LEU A 1 178 ? 8.826 24.993 21.339 1.00 59.03 178 LEU A CA 1
ATOM 1354 C C . LEU A 1 178 ? 9.695 26.248 21.279 1.00 59.03 178 LEU A C 1
ATOM 1356 O O . LEU A 1 178 ? 10.066 26.775 22.324 1.00 59.03 178 LEU A O 1
ATOM 1360 N N . LEU A 1 179 ? 9.974 26.754 20.076 1.00 62.28 179 LEU A N 1
ATOM 1361 C CA . LEU A 1 179 ? 10.655 28.030 19.862 1.00 62.28 179 LEU A CA 1
ATOM 1362 C C . LEU A 1 179 ? 9.892 29.180 20.522 1.00 62.28 179 LEU A C 1
ATOM 1364 O O . LEU A 1 179 ? 10.482 29.951 21.269 1.00 62.28 179 LEU A O 1
ATOM 1368 N N . GLN A 1 180 ? 8.574 29.233 20.330 1.00 59.19 180 GLN A N 1
ATOM 1369 C CA . GLN A 1 180 ? 7.712 30.263 20.909 1.00 59.19 180 GLN A CA 1
ATOM 1370 C C . GLN A 1 180 ? 7.608 30.155 22.444 1.00 59.19 180 GLN A C 1
ATOM 1372 O O . GLN A 1 180 ? 7.457 31.164 23.131 1.00 59.19 180 GLN A O 1
ATOM 1377 N N . ALA A 1 181 ? 7.718 28.946 23.007 1.00 60.72 181 ALA A N 1
ATOM 1378 C CA . ALA A 1 181 ? 7.789 28.731 24.455 1.00 60.72 181 ALA A CA 1
ATOM 1379 C C . ALA A 1 181 ? 9.161 29.116 25.049 1.00 60.72 181 ALA A C 1
ATOM 1381 O O . ALA A 1 181 ? 9.229 29.680 26.143 1.00 60.72 181 ALA A O 1
ATOM 1382 N N . LEU A 1 182 ? 10.249 28.837 24.324 1.00 61.00 182 LEU A N 1
ATOM 1383 C CA . LEU A 1 182 ? 11.619 29.180 24.715 1.00 61.00 182 LEU A CA 1
ATOM 1384 C C . LEU A 1 182 ? 11.884 30.687 24.624 1.00 61.00 182 LEU A C 1
ATOM 1386 O O . LEU A 1 182 ? 12.486 31.245 25.535 1.00 61.00 182 LEU A O 1
ATOM 1390 N N . GLU A 1 183 ? 11.386 31.354 23.582 1.00 58.28 183 GLU A N 1
ATOM 1391 C CA . GLU A 1 183 ? 11.492 32.808 23.392 1.00 58.28 183 GLU A CA 1
ATOM 1392 C C . GLU A 1 183 ? 10.815 33.587 24.528 1.00 58.28 183 GLU A C 1
ATOM 1394 O O . GLU A 1 183 ? 11.347 34.583 25.004 1.00 58.28 183 GLU A O 1
ATOM 1399 N N . ARG A 1 184 ? 9.693 33.080 25.054 1.00 62.22 184 ARG A N 1
ATOM 1400 C CA . ARG A 1 184 ? 9.015 33.662 26.228 1.00 62.22 184 ARG A CA 1
ATOM 1401 C C . ARG A 1 184 ? 9.789 33.503 27.538 1.00 62.22 184 ARG A C 1
ATOM 1403 O O . ARG A 1 184 ? 9.433 34.142 28.523 1.00 62.22 184 ARG A O 1
ATOM 1410 N N . SER A 1 185 ? 10.792 32.630 27.563 1.00 60.75 185 SER A N 1
ATOM 1411 C CA . SER A 1 185 ? 11.465 32.181 28.785 1.00 60.75 185 SER A CA 1
ATOM 1412 C C . SER A 1 185 ? 12.952 32.556 28.836 1.00 60.75 185 SER A C 1
ATOM 1414 O O . SER A 1 185 ? 13.594 32.315 29.857 1.00 60.75 185 SER A O 1
ATOM 1416 N N . LEU A 1 186 ? 13.522 33.115 27.760 1.00 59.22 186 LEU A N 1
ATOM 1417 C CA . LEU A 1 186 ? 14.955 33.408 27.642 1.00 59.22 186 LEU A CA 1
ATOM 1418 C C . LEU A 1 186 ? 15.234 34.924 27.570 1.00 59.22 186 LEU A C 1
ATOM 1420 O O . LEU A 1 186 ? 14.489 35.650 26.916 1.00 59.22 186 LEU A O 1
ATOM 1424 N N . PRO A 1 187 ? 16.313 35.417 28.209 1.00 60.44 187 PRO A N 1
ATOM 1425 C CA . PRO A 1 187 ? 16.727 36.820 28.127 1.00 60.44 187 PRO A CA 1
ATOM 1426 C C . PRO A 1 187 ? 17.287 37.193 26.737 1.00 60.44 187 PRO A C 1
ATOM 1428 O O . PRO A 1 187 ? 17.811 36.341 26.017 1.00 60.44 187 PRO A O 1
ATOM 1431 N N . GLU A 1 188 ? 17.226 38.487 26.385 1.00 60.44 188 GLU A N 1
ATOM 1432 C CA . GLU A 1 188 ? 17.482 39.056 25.039 1.00 60.44 188 GLU A CA 1
ATOM 1433 C C . GLU A 1 188 ? 18.853 38.724 24.401 1.00 60.44 188 GLU A C 1
ATOM 1435 O O . GLU A 1 188 ? 19.051 38.911 23.201 1.00 60.44 188 GLU A O 1
ATOM 1440 N N . THR A 1 189 ? 19.814 38.190 25.158 1.00 59.28 189 THR A N 1
ATOM 1441 C CA . THR A 1 189 ? 21.192 37.918 24.711 1.00 59.28 189 THR A CA 1
ATOM 1442 C C . THR A 1 189 ? 21.434 36.509 24.144 1.00 59.28 189 THR A C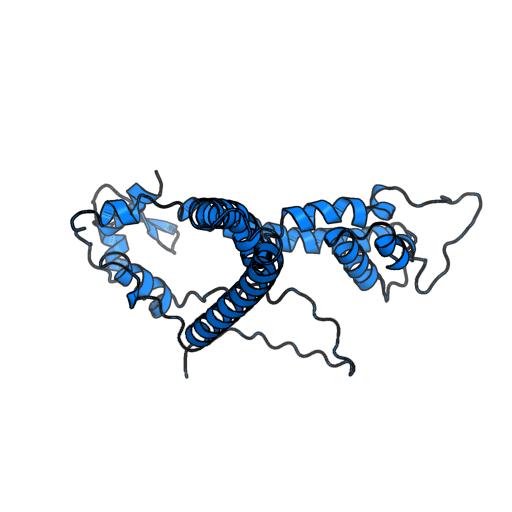 1
ATOM 1444 O O . THR A 1 189 ? 22.549 36.204 23.718 1.00 59.28 189 THR A O 1
ATOM 1447 N N . ALA A 1 190 ? 20.418 35.641 24.070 1.00 56.84 190 ALA A N 1
ATOM 1448 C CA . ALA A 1 190 ? 20.570 34.217 23.728 1.00 56.84 190 ALA A CA 1
ATOM 1449 C C . ALA A 1 190 ? 20.434 33.746 22.242 1.00 56.84 190 ALA A C 1
ATOM 1451 O O . ALA A 1 190 ? 20.531 32.535 22.015 1.00 56.84 190 ALA A O 1
ATOM 1452 N N . PRO A 1 191 ? 20.244 34.571 21.187 1.00 57.28 191 PRO A N 1
ATOM 1453 C CA . PRO A 1 191 ? 19.741 34.062 19.898 1.00 57.28 191 PRO A CA 1
ATOM 1454 C C . PRO A 1 191 ? 20.687 33.136 19.101 1.00 57.28 191 PRO A C 1
ATOM 1456 O O . PRO A 1 191 ? 20.212 32.352 18.282 1.00 57.28 191 PRO A O 1
ATOM 1459 N N . LYS A 1 192 ? 22.010 33.138 19.343 1.00 55.34 192 LYS A N 1
ATOM 1460 C CA . LYS A 1 192 ? 22.961 32.247 18.629 1.00 55.34 192 LYS A CA 1
ATOM 1461 C C . LYS A 1 192 ? 23.150 30.864 19.270 1.00 55.34 192 LYS A C 1
ATOM 1463 O O . LYS A 1 192 ? 23.465 29.913 18.562 1.00 55.34 192 LYS A O 1
ATOM 1468 N N . LEU A 1 193 ? 22.934 30.732 20.580 1.00 58.53 193 LEU A N 1
ATOM 1469 C CA . LEU A 1 193 ? 23.021 29.450 21.299 1.00 58.53 193 LEU A CA 1
ATOM 1470 C C . LEU A 1 193 ? 21.771 28.586 21.071 1.00 58.53 193 LEU A C 1
ATOM 1472 O O . LEU A 1 193 ? 21.863 27.364 20.985 1.00 58.53 193 LEU A O 1
ATOM 1476 N N . ILE A 1 194 ? 20.614 29.230 20.903 1.00 64.00 194 ILE A N 1
ATOM 1477 C CA . ILE A 1 194 ? 19.307 28.581 20.755 1.00 64.00 194 ILE A CA 1
ATOM 1478 C C . ILE A 1 194 ? 19.243 27.692 19.501 1.00 64.00 194 ILE A C 1
ATOM 1480 O O . ILE A 1 194 ? 18.760 26.567 19.579 1.00 64.00 194 ILE A O 1
ATOM 1484 N N . LEU A 1 195 ? 19.787 28.135 18.363 1.00 57.97 195 LEU A N 1
ATOM 1485 C CA . LEU A 1 195 ? 19.721 27.387 17.097 1.00 57.97 195 LEU A CA 1
ATOM 1486 C C . LEU A 1 195 ? 20.514 26.068 17.140 1.00 57.97 195 LEU A C 1
ATOM 1488 O O . LEU A 1 195 ? 20.004 25.030 16.721 1.00 57.97 195 LEU A O 1
ATOM 1492 N N . GLY A 1 196 ? 21.724 26.092 17.711 1.00 61.78 196 GLY A N 1
ATOM 1493 C CA . GLY A 1 196 ? 22.543 24.889 17.895 1.00 61.78 196 GLY A CA 1
ATOM 1494 C C . GLY A 1 196 ? 21.935 23.919 18.911 1.00 61.78 196 GLY A C 1
ATOM 1495 O O . GLY A 1 196 ? 21.877 22.716 18.661 1.00 61.78 196 GLY A O 1
ATOM 1496 N N . VAL A 1 197 ? 21.397 24.438 20.022 1.00 67.19 197 VAL A N 1
ATOM 1497 C CA . VAL A 1 197 ? 20.711 23.622 21.039 1.00 67.19 197 VAL A CA 1
ATOM 1498 C C . VAL A 1 197 ? 19.457 22.960 20.464 1.00 67.19 197 VAL A C 1
ATOM 1500 O O . VAL A 1 197 ? 19.223 21.783 20.719 1.00 67.19 197 VAL A O 1
ATOM 1503 N N . ILE A 1 198 ? 18.682 23.669 19.644 1.00 65.12 198 ILE A N 1
ATOM 1504 C CA . ILE A 1 198 ? 17.455 23.146 19.030 1.00 65.12 198 ILE A CA 1
ATOM 1505 C C . ILE A 1 198 ? 17.745 22.072 17.983 1.00 65.12 198 ILE A C 1
ATOM 1507 O O . ILE A 1 198 ? 17.032 21.070 17.932 1.00 65.12 198 ILE A O 1
ATOM 1511 N N . GLN A 1 199 ? 18.797 22.233 17.177 1.00 61.50 199 GLN A N 1
ATOM 1512 C CA . GLN A 1 199 ? 19.213 21.208 16.216 1.00 61.50 199 GLN A CA 1
ATOM 1513 C C . GLN A 1 199 ? 19.681 19.932 16.926 1.00 61.50 199 GLN A C 1
ATOM 1515 O O . GLN A 1 199 ? 19.205 18.840 16.606 1.00 61.50 199 GLN A O 1
ATOM 1520 N N . VAL A 1 200 ? 20.543 20.067 17.940 1.00 71.94 200 VAL A N 1
ATOM 1521 C CA . VAL A 1 200 ? 21.036 18.933 18.738 1.00 71.94 200 VAL A CA 1
ATOM 1522 C C . VAL A 1 200 ? 19.895 18.255 19.496 1.00 71.94 200 VAL A C 1
ATOM 1524 O O . VAL A 1 200 ? 19.819 17.025 19.533 1.00 71.94 200 VAL A O 1
ATOM 1527 N N . TRP A 1 201 ? 18.973 19.035 20.065 1.00 76.06 201 TRP A N 1
ATOM 1528 C CA . TRP A 1 201 ? 17.789 18.516 20.744 1.00 76.06 201 TRP A CA 1
ATOM 1529 C C . TRP A 1 201 ? 16.855 17.782 19.778 1.00 76.06 201 TRP A C 1
ATOM 1531 O O . TRP A 1 201 ? 16.449 16.661 20.073 1.00 76.06 201 TRP A O 1
ATOM 1541 N N . GLY A 1 202 ? 16.566 18.356 18.606 1.00 67.88 202 GLY A N 1
ATOM 1542 C CA . GLY A 1 202 ? 15.718 17.736 17.589 1.00 67.88 202 GLY A CA 1
ATOM 1543 C C . GLY A 1 202 ? 16.295 16.410 17.097 1.00 67.88 202 GLY A C 1
ATOM 1544 O O . GLY A 1 202 ? 15.581 15.410 17.045 1.00 67.88 202 GLY A O 1
ATOM 1545 N N . GLN A 1 203 ? 17.601 16.363 16.822 1.00 70.00 203 GLN A N 1
ATOM 1546 C CA . GLN A 1 203 ? 18.297 15.131 16.444 1.00 70.00 203 GLN A CA 1
ATOM 1547 C C . GLN A 1 203 ? 18.279 14.091 17.575 1.00 70.00 203 GLN A C 1
ATOM 1549 O O . GLN A 1 203 ? 17.959 12.924 17.341 1.00 70.00 203 GLN A O 1
ATOM 1554 N N . SER A 1 204 ? 18.544 14.518 18.813 1.00 73.94 204 SER A N 1
ATOM 1555 C CA . SER A 1 204 ? 18.520 13.646 19.995 1.00 73.94 204 SER A CA 1
ATOM 1556 C C . SER A 1 204 ? 17.125 13.086 20.273 1.00 73.94 204 SER A C 1
ATOM 1558 O O . SER A 1 204 ? 16.982 11.916 20.626 1.00 73.94 204 SER A O 1
ATOM 1560 N N . LEU A 1 205 ? 16.082 13.902 20.107 1.00 72.44 205 LEU A N 1
ATOM 1561 C CA . LEU A 1 205 ? 14.696 13.490 20.293 1.00 72.44 205 LEU A CA 1
ATOM 1562 C C . LEU A 1 205 ? 14.281 12.486 19.220 1.00 72.44 205 LEU A C 1
ATOM 1564 O O . LEU A 1 205 ? 13.715 11.451 19.562 1.00 72.44 205 LEU A O 1
ATOM 1568 N N . ARG A 1 206 ? 14.606 12.745 17.946 1.00 70.25 206 ARG A N 1
ATOM 1569 C CA . ARG A 1 206 ? 14.351 11.807 16.840 1.00 70.25 206 ARG A CA 1
ATOM 1570 C C . ARG A 1 206 ? 14.989 10.449 17.112 1.00 70.25 206 ARG A C 1
ATOM 1572 O O . ARG A 1 206 ? 14.305 9.434 17.041 1.00 70.25 206 ARG A O 1
ATOM 1579 N N . GLN A 1 207 ? 16.264 10.431 17.505 1.00 75.12 207 GLN A N 1
ATOM 1580 C CA . GLN A 1 207 ? 16.973 9.195 17.846 1.00 75.12 207 GLN A CA 1
ATOM 1581 C C . GLN A 1 207 ? 16.333 8.462 19.028 1.00 75.12 207 GLN A C 1
ATOM 1583 O O . GLN A 1 207 ? 16.129 7.253 18.959 1.00 75.12 207 GLN A O 1
ATOM 1588 N N . ARG A 1 208 ? 15.971 9.176 20.100 1.00 77.94 208 ARG A N 1
ATOM 1589 C CA . ARG A 1 208 ? 15.337 8.574 21.284 1.00 77.94 208 ARG A CA 1
ATOM 1590 C C . ARG A 1 208 ? 13.943 8.031 20.985 1.00 77.94 208 ARG A C 1
ATOM 1592 O O . ARG A 1 208 ? 13.622 6.938 21.442 1.00 77.94 208 ARG A O 1
ATOM 1599 N N . LEU A 1 209 ? 13.133 8.756 20.213 1.00 67.06 209 LEU A N 1
ATOM 1600 C CA . LEU A 1 209 ? 11.808 8.301 19.786 1.00 67.06 209 LEU A CA 1
ATOM 1601 C C . LEU A 1 209 ? 11.914 7.075 18.880 1.00 67.06 209 LEU A C 1
ATOM 1603 O O . LEU A 1 209 ? 11.206 6.099 19.107 1.00 67.06 209 LEU A O 1
ATOM 1607 N N . ALA A 1 210 ? 12.838 7.085 17.916 1.00 71.44 210 ALA A N 1
ATOM 1608 C CA . ALA A 1 210 ? 13.087 5.942 17.045 1.00 71.44 210 ALA A CA 1
ATOM 1609 C C . ALA A 1 210 ? 13.570 4.716 17.838 1.00 71.44 210 ALA A C 1
ATOM 1611 O O . ALA A 1 210 ? 13.051 3.619 17.644 1.00 71.44 210 ALA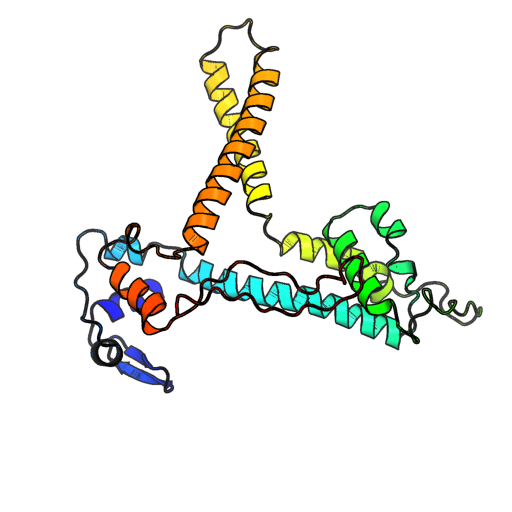 A O 1
ATOM 1612 N N . ALA A 1 211 ? 14.507 4.902 18.772 1.00 81.62 211 ALA A N 1
ATOM 1613 C CA . ALA A 1 211 ? 15.006 3.831 19.631 1.00 81.62 211 ALA A CA 1
ATOM 1614 C C . ALA A 1 211 ? 13.903 3.262 20.533 1.00 81.62 211 ALA A C 1
ATOM 1616 O O . ALA A 1 211 ? 13.757 2.045 20.627 1.00 81.62 211 ALA A O 1
ATOM 1617 N N . LYS A 1 212 ? 13.087 4.124 21.154 1.00 82.31 212 LYS A N 1
ATOM 1618 C CA . LYS A 1 212 ? 11.989 3.679 22.018 1.00 82.31 212 LYS A CA 1
ATOM 1619 C C . LYS A 1 212 ? 10.886 2.984 21.225 1.00 82.31 212 LYS A C 1
ATOM 1621 O O . LYS A 1 212 ? 10.358 1.977 21.683 1.00 82.31 212 LYS A O 1
ATOM 1626 N N . TYR A 1 213 ? 10.578 3.480 20.027 1.00 74.38 213 TYR A N 1
ATOM 1627 C CA . TYR A 1 213 ? 9.674 2.809 19.099 1.00 74.38 213 TYR A CA 1
ATOM 1628 C C . TYR A 1 213 ? 10.194 1.416 18.735 1.00 74.38 213 TYR A C 1
ATOM 1630 O O . TYR A 1 213 ? 9.455 0.451 18.877 1.00 74.38 213 TYR A O 1
ATOM 1638 N N . GLN A 1 214 ? 11.462 1.296 18.333 1.00 76.31 214 GLN A N 1
ATOM 1639 C CA . GLN A 1 214 ? 12.103 0.012 18.027 1.00 76.31 214 GLN A CA 1
ATOM 1640 C C . GLN A 1 214 ? 12.060 -0.948 19.220 1.00 76.31 214 GLN A C 1
ATOM 1642 O O . GLN A 1 214 ? 11.728 -2.116 19.057 1.00 76.31 214 GLN A O 1
ATOM 1647 N N . GLU A 1 215 ? 12.348 -0.469 20.430 1.00 84.06 215 GLU A N 1
ATOM 1648 C CA . GLU A 1 215 ? 12.272 -1.273 21.653 1.00 84.06 215 GLU A CA 1
ATOM 1649 C C . GLU A 1 215 ? 10.856 -1.823 21.883 1.00 84.06 215 GLU A C 1
ATOM 1651 O O . GLU A 1 215 ? 10.686 -3.035 22.019 1.00 84.06 215 GLU A O 1
ATOM 1656 N N . ILE A 1 216 ? 9.844 -0.948 21.869 1.00 76.94 216 ILE A N 1
ATOM 1657 C CA . ILE A 1 216 ? 8.435 -1.320 22.068 1.00 76.94 216 ILE A CA 1
ATOM 1658 C C . ILE A 1 216 ? 7.965 -2.253 20.952 1.00 76.94 216 ILE A C 1
ATOM 1660 O O . ILE A 1 216 ? 7.317 -3.259 21.218 1.00 76.94 216 ILE A O 1
ATOM 1664 N N . PHE A 1 217 ? 8.317 -1.957 19.703 1.00 74.25 217 PHE A N 1
ATOM 1665 C CA . PHE A 1 217 ? 7.958 -2.769 18.548 1.00 74.25 217 PHE A CA 1
ATOM 1666 C C . PHE A 1 217 ? 8.574 -4.169 18.628 1.00 74.25 217 PHE A C 1
ATOM 1668 O O . PHE A 1 217 ? 7.879 -5.155 18.407 1.00 74.25 217 PHE A O 1
ATOM 1675 N N . ASN A 1 218 ? 9.846 -4.282 19.017 1.00 78.38 218 ASN A N 1
ATOM 1676 C CA . ASN A 1 218 ? 10.515 -5.571 19.195 1.00 78.38 218 ASN A CA 1
ATOM 1677 C C . ASN A 1 218 ? 9.942 -6.368 20.378 1.00 78.38 218 ASN A C 1
ATOM 1679 O O . ASN A 1 218 ? 9.848 -7.592 20.301 1.00 78.38 218 ASN A O 1
ATOM 1683 N N . GLN A 1 219 ? 9.553 -5.702 21.470 1.00 79.56 219 GLN A N 1
ATOM 1684 C CA . GLN A 1 219 ? 8.838 -6.342 22.582 1.00 79.56 219 GLN A CA 1
ATOM 1685 C C . GLN A 1 219 ? 7.466 -6.852 22.124 1.00 79.56 219 GLN A C 1
ATOM 1687 O O . GLN A 1 219 ? 7.134 -8.014 22.350 1.00 79.56 219 GLN A O 1
ATOM 1692 N N . PHE A 1 220 ? 6.725 -6.021 21.392 1.00 75.62 220 PHE A N 1
ATOM 1693 C CA . PHE A 1 220 ? 5.427 -6.366 20.827 1.00 75.62 220 PHE A CA 1
ATOM 1694 C C . PHE A 1 220 ? 5.511 -7.516 19.812 1.00 75.62 220 PHE A C 1
ATOM 1696 O O . PHE A 1 220 ? 4.671 -8.404 19.825 1.00 75.62 220 PHE A O 1
ATOM 1703 N N . GLN A 1 221 ? 6.543 -7.577 18.965 1.00 68.69 221 GLN A N 1
ATOM 1704 C CA . GLN A 1 221 ? 6.730 -8.704 18.042 1.00 68.69 221 GLN A CA 1
ATOM 1705 C C . GLN A 1 221 ? 6.940 -10.043 18.760 1.00 68.69 221 GLN A C 1
ATOM 1707 O O . GLN A 1 221 ? 6.528 -11.079 18.242 1.00 68.69 221 GLN A O 1
ATOM 1712 N N . LYS A 1 222 ? 7.587 -10.038 19.934 1.00 78.38 222 LYS A N 1
ATOM 1713 C CA . LYS A 1 222 ? 7.813 -11.252 20.735 1.00 78.38 222 LYS A CA 1
ATOM 1714 C C . LYS A 1 222 ? 6.538 -11.730 21.429 1.00 78.38 222 LYS A C 1
ATOM 1716 O O . LYS A 1 222 ? 6.346 -12.933 21.565 1.00 78.38 222 LYS A O 1
ATOM 1721 N N . ALA A 1 223 ? 5.692 -10.798 21.864 1.00 78.19 223 ALA A N 1
ATOM 1722 C CA . ALA A 1 223 ? 4.424 -11.073 22.529 1.00 78.19 223 ALA A CA 1
ATOM 1723 C C . ALA A 1 223 ? 3.381 -10.019 22.107 1.00 78.19 223 ALA A C 1
ATOM 1725 O O . ALA A 1 223 ? 3.250 -8.990 22.774 1.00 78.19 223 ALA A O 1
ATOM 1726 N N . PRO A 1 224 ? 2.670 -10.233 20.983 1.00 70.50 224 PRO A N 1
ATOM 1727 C CA . PRO A 1 224 ? 1.756 -9.243 20.423 1.00 70.50 224 PRO A CA 1
ATOM 1728 C C . PRO A 1 224 ? 0.427 -9.243 21.180 1.00 70.50 224 PRO A C 1
ATOM 1730 O O . PRO A 1 224 ? -0.594 -9.707 20.676 1.00 70.50 224 PRO A O 1
ATOM 1733 N N . ASP A 1 225 ? 0.457 -8.722 22.403 1.00 76.12 225 ASP A N 1
ATOM 1734 C CA . ASP A 1 225 ? -0.709 -8.541 23.256 1.00 76.12 225 ASP A CA 1
ATOM 1735 C C . ASP A 1 225 ? -0.903 -7.056 23.583 1.00 76.12 225 ASP A C 1
ATOM 1737 O O . ASP A 1 225 ? 0.028 -6.346 23.962 1.00 76.12 225 ASP A O 1
ATOM 1741 N N . THR A 1 226 ? -2.129 -6.567 23.416 1.00 76.69 226 THR A N 1
ATOM 1742 C CA . THR A 1 226 ? -2.534 -5.210 23.8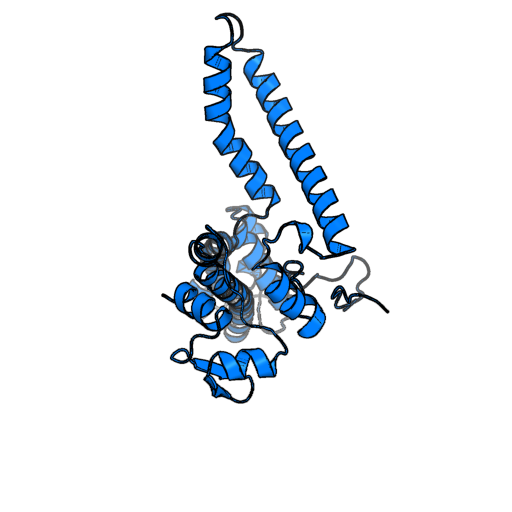04 1.00 76.69 226 THR A CA 1
ATOM 1743 C C . THR A 1 226 ? -3.679 -5.212 24.811 1.00 76.69 226 THR A C 1
ATOM 1745 O O . THR A 1 226 ? -4.273 -4.163 25.049 1.00 76.69 226 THR A O 1
ATOM 1748 N N . THR A 1 227 ? -4.019 -6.367 25.392 1.00 76.44 227 THR A N 1
ATOM 1749 C CA . THR A 1 227 ? -5.178 -6.537 26.283 1.00 76.44 227 THR A CA 1
ATOM 1750 C C . THR A 1 227 ? -5.128 -5.589 27.487 1.00 76.44 227 THR A C 1
ATOM 1752 O O . THR A 1 227 ? -6.163 -5.056 27.897 1.00 76.44 227 THR A O 1
ATOM 1755 N N . GLU A 1 228 ? -3.933 -5.298 28.009 1.00 76.50 228 GLU A N 1
ATOM 1756 C CA . GLU A 1 228 ? -3.732 -4.381 29.141 1.00 76.50 228 GLU A CA 1
ATOM 1757 C C . GLU A 1 228 ? -4.171 -2.938 28.845 1.00 76.50 228 GLU A C 1
ATOM 1759 O O . GLU A 1 228 ? -4.672 -2.251 29.736 1.00 76.50 228 GLU A O 1
ATOM 1764 N N . TYR A 1 229 ? -4.066 -2.499 27.588 1.00 74.69 229 TYR A N 1
ATOM 1765 C CA . TYR A 1 229 ? -4.421 -1.142 27.156 1.00 74.69 229 TYR A CA 1
ATOM 1766 C C . TYR A 1 229 ? -5.900 -0.989 26.781 1.00 74.69 229 TYR A C 1
ATOM 1768 O O . TYR A 1 229 ? -6.355 0.115 26.480 1.00 74.69 229 TYR A O 1
ATOM 1776 N N . LEU A 1 230 ? -6.658 -2.088 26.774 1.00 73.56 230 LEU A N 1
ATOM 1777 C CA . LEU A 1 230 ? -8.064 -2.095 26.389 1.00 73.56 230 LEU A CA 1
ATOM 1778 C C . LEU A 1 230 ? -8.975 -1.970 27.612 1.00 73.56 230 LEU A C 1
ATOM 1780 O O . LEU A 1 230 ? -8.737 -2.578 28.658 1.00 73.56 230 LEU A O 1
ATOM 1784 N N . GLY A 1 231 ? -10.057 -1.204 27.454 1.00 73.00 231 GLY A N 1
ATOM 1785 C CA . GLY A 1 231 ? -11.145 -1.130 28.432 1.00 73.00 231 GLY A CA 1
ATOM 1786 C C . GLY A 1 231 ? -11.933 -2.441 28.535 1.00 73.00 231 GLY A C 1
ATOM 1787 O O . GLY A 1 231 ? -11.805 -3.324 27.682 1.00 73.00 231 GLY A O 1
ATOM 1788 N N . VAL A 1 232 ? -12.783 -2.557 29.559 1.00 70.44 232 VAL A N 1
ATOM 1789 C CA . VAL A 1 232 ? -13.513 -3.795 29.902 1.00 70.44 232 VAL A CA 1
ATOM 1790 C C . VAL A 1 232 ? -14.332 -4.331 28.723 1.00 70.44 232 VAL A C 1
ATOM 1792 O O . VAL A 1 232 ? -14.311 -5.530 28.475 1.00 70.44 232 VAL A O 1
ATOM 1795 N N . GLY A 1 233 ? -14.971 -3.460 27.935 1.00 66.38 233 GLY A N 1
ATOM 1796 C CA . GLY A 1 233 ? -15.712 -3.867 26.733 1.00 66.38 233 GLY A CA 1
ATOM 1797 C C . GLY A 1 233 ? -14.845 -4.247 25.520 1.00 66.38 233 GLY A C 1
ATOM 1798 O O . GLY A 1 233 ? -15.285 -5.018 24.672 1.00 66.38 233 GLY A O 1
ATOM 1799 N N . GLY A 1 234 ? -13.611 -3.739 25.422 1.00 69.75 234 GLY A N 1
ATOM 1800 C CA . GLY A 1 234 ? -12.706 -4.011 24.295 1.00 69.75 234 GLY A CA 1
ATOM 1801 C C . GLY A 1 234 ? -11.915 -5.313 24.441 1.00 69.75 234 GLY A C 1
ATOM 1802 O O . GLY A 1 234 ? -11.592 -5.952 23.439 1.00 69.75 234 GLY A O 1
ATOM 1803 N N . ARG A 1 235 ? -11.632 -5.734 25.682 1.00 76.81 235 ARG A N 1
ATOM 1804 C CA . ARG A 1 235 ? -10.858 -6.954 25.973 1.00 76.81 235 ARG A CA 1
ATOM 1805 C C . ARG A 1 235 ? -11.506 -8.247 25.459 1.00 76.81 235 ARG A C 1
ATOM 1807 O O . ARG A 1 235 ? -10.783 -9.018 24.832 1.00 76.81 235 ARG A O 1
ATOM 1814 N N . PRO A 1 236 ? -12.818 -8.508 25.649 1.00 75.31 236 PRO A N 1
ATOM 1815 C CA . PRO A 1 236 ? -13.449 -9.729 25.148 1.00 75.31 236 PRO A CA 1
ATOM 1816 C C . PRO A 1 236 ? -13.354 -9.837 23.625 1.00 75.31 236 PRO A C 1
ATOM 1818 O O . PRO A 1 236 ? -12.974 -10.880 23.102 1.00 75.31 236 PRO A O 1
ATOM 1821 N N . LEU A 1 237 ? -13.612 -8.733 22.914 1.00 71.06 237 LEU A N 1
ATOM 1822 C CA . LEU A 1 237 ? -13.528 -8.684 21.455 1.00 71.06 237 LEU A CA 1
ATOM 1823 C C . LEU A 1 237 ? -12.099 -8.933 20.961 1.00 71.06 237 LEU A C 1
ATOM 1825 O O . LEU A 1 237 ? -11.884 -9.720 20.042 1.00 71.06 237 LEU A O 1
ATOM 1829 N N . TYR A 1 238 ? -11.121 -8.275 21.585 1.00 76.38 238 TYR A N 1
ATOM 1830 C CA . TYR A 1 238 ? -9.715 -8.462 21.253 1.00 76.38 238 TYR A CA 1
ATOM 1831 C C . TYR A 1 238 ? -9.258 -9.903 21.499 1.00 76.38 238 TYR A C 1
ATOM 1833 O O . TYR A 1 238 ? -8.617 -10.486 20.628 1.00 76.38 238 TYR A O 1
ATOM 1841 N N . SER A 1 239 ? -9.650 -10.501 22.629 1.00 77.81 239 SER A N 1
ATOM 1842 C CA . SER A 1 239 ? -9.356 -11.901 22.950 1.00 77.81 239 SER A CA 1
ATOM 1843 C C . SER A 1 239 ? -9.939 -12.852 21.905 1.00 77.81 239 SER A C 1
ATOM 1845 O O . SER A 1 239 ? -9.234 -13.728 21.422 1.00 77.81 239 SER A O 1
ATOM 1847 N N . VAL A 1 240 ? -11.185 -12.652 21.474 1.00 76.25 240 VAL A N 1
ATOM 1848 C CA . VAL A 1 240 ? -11.804 -13.502 20.442 1.00 76.25 240 VAL A CA 1
ATOM 1849 C C . VAL A 1 240 ? -11.067 -13.365 19.107 1.00 76.25 240 VAL A C 1
ATOM 1851 O O . VAL A 1 240 ? -10.738 -14.366 18.477 1.00 76.25 240 VAL A O 1
ATOM 1854 N N . ILE A 1 241 ? -10.732 -12.143 18.681 1.00 71.88 241 ILE A N 1
ATOM 1855 C CA . ILE A 1 241 ? -10.003 -11.919 17.421 1.00 71.88 241 ILE A CA 1
ATOM 1856 C C . ILE A 1 241 ? -8.597 -12.538 17.467 1.00 71.88 241 ILE A C 1
ATOM 1858 O O . ILE A 1 241 ? -8.163 -13.172 16.504 1.00 71.88 241 ILE A O 1
ATOM 1862 N N . ARG A 1 242 ? -7.879 -12.371 18.582 1.00 76.94 242 ARG A N 1
ATOM 1863 C CA . ARG A 1 242 ? -6.471 -12.775 18.699 1.00 76.94 242 ARG A CA 1
ATOM 1864 C C . ARG A 1 242 ? -6.274 -14.226 19.105 1.00 76.94 242 ARG A C 1
ATOM 1866 O O . ARG A 1 242 ? -5.412 -14.889 18.538 1.00 76.94 242 ARG A O 1
ATOM 1873 N N . ASN A 1 243 ? -7.076 -14.726 20.036 1.00 76.75 243 ASN A N 1
ATOM 1874 C CA . ASN A 1 243 ? -6.902 -16.054 20.619 1.00 76.75 243 ASN A CA 1
ATOM 1875 C C . ASN A 1 243 ? -7.754 -17.107 19.901 1.00 76.75 243 ASN A C 1
ATOM 1877 O O . ASN A 1 243 ? -7.260 -18.199 19.620 1.00 76.75 243 ASN A O 1
ATOM 1881 N N . GLU A 1 244 ? -9.008 -16.785 19.566 1.00 73.25 244 GLU A N 1
ATOM 1882 C CA . GLU A 1 244 ? -9.930 -17.748 18.945 1.00 73.25 244 GLU A CA 1
ATOM 1883 C C . GLU A 1 244 ? -9.864 -17.723 17.416 1.00 73.25 244 GLU A C 1
ATOM 1885 O O . GLU A 1 244 ? -9.657 -18.758 16.784 1.00 73.25 244 GLU A O 1
ATOM 1890 N N . LEU A 1 245 ? -10.012 -16.542 16.805 1.00 72.50 245 LEU A N 1
ATOM 1891 C CA . LEU A 1 245 ? -9.955 -16.373 15.349 1.00 72.50 245 LEU A CA 1
ATOM 1892 C C . LEU A 1 245 ? -8.521 -16.412 14.808 1.00 72.50 245 LEU A C 1
ATOM 1894 O O . LEU A 1 245 ? -8.341 -16.661 13.617 1.00 72.50 245 LEU A O 1
ATOM 1898 N N . LYS A 1 246 ? -7.523 -16.211 15.681 1.00 70.44 246 LYS A N 1
ATOM 1899 C CA . LYS A 1 246 ? -6.086 -16.209 15.361 1.00 70.44 246 LYS A CA 1
ATOM 1900 C C . LYS A 1 246 ? -5.736 -15.290 14.192 1.00 70.44 246 LYS A C 1
ATOM 1902 O O . LYS A 1 246 ? -4.860 -15.607 13.389 1.00 70.44 246 LYS A O 1
ATOM 1907 N N . ASP A 1 247 ? -6.427 -14.158 14.095 1.00 62.50 247 ASP A N 1
ATOM 1908 C CA . ASP A 1 247 ? -6.214 -13.211 13.007 1.00 62.50 247 ASP A CA 1
ATOM 1909 C C . ASP A 1 247 ? -4.842 -12.534 13.207 1.00 62.50 247 ASP A C 1
ATOM 1911 O O . ASP A 1 247 ? -4.616 -11.906 14.255 1.00 62.50 247 ASP A O 1
ATOM 1915 N N . PRO A 1 248 ? -3.869 -12.707 12.292 1.00 57.97 248 PRO A N 1
ATOM 1916 C CA . PRO A 1 248 ? -2.506 -12.245 12.514 1.00 57.97 248 PRO A CA 1
ATOM 1917 C C . PRO A 1 248 ? -2.423 -10.715 12.514 1.00 57.97 248 PRO A C 1
ATOM 1919 O O . PRO A 1 248 ? -3.163 -10.012 11.828 1.00 57.97 248 PRO A O 1
ATOM 1922 N N . PHE A 1 249 ? -1.489 -10.156 13.286 1.00 55.84 249 PHE A N 1
ATOM 1923 C CA . PHE A 1 249 ? -1.104 -8.761 13.081 1.00 55.84 249 PHE A CA 1
ATOM 1924 C C . PHE A 1 249 ? -0.363 -8.653 11.746 1.00 55.84 249 PHE A C 1
ATOM 1926 O O . PHE A 1 249 ? 0.624 -9.352 11.519 1.00 55.84 249 PHE A O 1
ATOM 1933 N N . HIS A 1 250 ? -0.813 -7.757 10.870 1.00 49.41 250 HIS A N 1
ATOM 1934 C CA . HIS A 1 250 ? -0.024 -7.363 9.710 1.00 49.41 250 HIS A CA 1
ATOM 1935 C C . HIS A 1 250 ? 1.255 -6.664 10.196 1.00 49.41 250 HIS A C 1
ATOM 1937 O O . HIS A 1 250 ? 1.193 -5.580 10.772 1.00 49.41 250 HIS A O 1
ATOM 1943 N N . LEU A 1 251 ? 2.416 -7.280 9.962 1.00 45.62 251 LEU A N 1
ATOM 1944 C CA . LEU A 1 251 ? 3.739 -6.822 10.424 1.00 45.62 251 LEU A CA 1
ATOM 1945 C C . LEU A 1 251 ? 4.313 -5.651 9.597 1.00 45.62 251 LEU A C 1
ATOM 1947 O O . LEU A 1 251 ? 5.517 -5.405 9.621 1.00 45.62 251 LEU A O 1
ATOM 1951 N N . GLY A 1 252 ? 3.465 -4.936 8.856 1.00 44.09 252 GLY A N 1
ATOM 1952 C CA . GLY A 1 252 ? 3.889 -4.105 7.732 1.00 44.09 252 GLY A CA 1
ATOM 1953 C C . GLY A 1 252 ? 4.145 -4.936 6.473 1.00 44.09 252 GLY A C 1
ATOM 1954 O O . GLY A 1 252 ? 4.022 -6.165 6.475 1.00 44.09 252 GLY A O 1
ATOM 1955 N N . VAL A 1 253 ? 4.446 -4.252 5.372 1.00 39.72 253 VAL A N 1
ATOM 1956 C CA . VAL A 1 253 ? 4.779 -4.907 4.109 1.00 39.72 253 VAL A CA 1
ATOM 1957 C C . VAL A 1 253 ? 6.227 -5.381 4.202 1.00 39.72 253 VAL A C 1
ATOM 1959 O O . VAL A 1 253 ? 7.137 -4.590 4.424 1.00 39.72 253 VAL A O 1
ATOM 1962 N N . THR A 1 254 ? 6.465 -6.680 4.044 1.00 43.34 254 THR A N 1
ATOM 1963 C CA . THR A 1 254 ? 7.728 -7.107 3.435 1.00 43.34 254 THR A CA 1
ATOM 1964 C C . THR A 1 254 ? 7.510 -6.862 1.951 1.00 43.34 254 THR A C 1
ATOM 1966 O O . THR A 1 254 ? 6.901 -7.696 1.282 1.00 43.34 254 THR A O 1
ATOM 1969 N N . ASP A 1 255 ? 7.827 -5.652 1.487 1.00 32.84 255 ASP A N 1
ATOM 1970 C CA . ASP A 1 255 ? 7.615 -5.261 0.094 1.00 32.84 255 ASP A CA 1
ATOM 1971 C C . ASP A 1 255 ? 8.242 -6.316 -0.834 1.00 32.84 255 ASP A C 1
ATOM 1973 O O . ASP A 1 255 ? 9.396 -6.722 -0.687 1.00 32.84 255 ASP A O 1
ATOM 1977 N N . HIS A 1 256 ? 7.442 -6.824 -1.767 1.00 29.28 256 HIS A N 1
ATOM 1978 C CA . HIS A 1 256 ? 7.917 -7.612 -2.902 1.00 29.28 256 HIS A CA 1
ATOM 1979 C C . HIS A 1 256 ? 8.859 -6.761 -3.787 1.00 29.28 256 HIS A C 1
ATOM 1981 O O . HIS A 1 256 ? 8.675 -5.549 -3.837 1.00 29.28 256 HIS A O 1
ATOM 1987 N N . PRO A 1 257 ? 9.717 -7.344 -4.649 1.00 36.47 257 PRO A N 1
ATOM 1988 C CA . PRO A 1 257 ? 10.632 -8.463 -4.466 1.00 36.47 257 PRO A CA 1
ATOM 1989 C C . PRO A 1 257 ? 12.013 -7.946 -4.005 1.00 36.47 257 PRO A C 1
ATOM 1991 O O . PRO A 1 257 ? 12.567 -7.010 -4.580 1.00 36.47 257 PRO A O 1
ATOM 1994 N N . VAL A 1 258 ? 12.624 -8.587 -3.008 1.00 35.19 258 VAL A N 1
ATOM 1995 C CA . VAL A 1 258 ? 14.070 -8.428 -2.795 1.00 35.19 258 VAL A CA 1
ATOM 1996 C C . VAL A 1 258 ? 14.766 -9.036 -4.008 1.00 35.19 258 VAL A C 1
ATOM 1998 O O . VAL A 1 258 ? 14.649 -10.239 -4.254 1.00 35.19 258 VAL A O 1
ATOM 2001 N N . GLY A 1 259 ? 15.446 -8.188 -4.781 1.00 38.16 259 GLY A N 1
ATOM 2002 C CA . GLY A 1 259 ? 16.514 -8.640 -5.659 1.00 38.16 259 GLY A CA 1
ATOM 2003 C C . GLY A 1 259 ? 17.480 -9.505 -4.854 1.00 38.16 259 GLY A C 1
ATOM 2004 O O . GLY A 1 259 ? 17.642 -9.299 -3.649 1.00 38.16 259 GLY A O 1
ATOM 2005 N N . PHE A 1 260 ? 18.026 -10.511 -5.528 1.00 43.16 260 PHE A N 1
ATOM 2006 C CA . PHE A 1 260 ? 19.029 -11.440 -5.024 1.00 43.16 260 PHE A CA 1
ATOM 2007 C C . PHE A 1 260 ? 20.048 -10.758 -4.095 1.00 43.16 260 PHE A C 1
ATOM 2009 O O . PHE A 1 260 ? 20.415 -9.602 -4.311 1.00 43.16 260 PHE A O 1
ATOM 2016 N N . ASP A 1 261 ? 20.511 -11.478 -3.073 1.00 46.69 261 ASP A N 1
ATOM 2017 C CA . ASP A 1 261 ? 21.716 -11.066 -2.356 1.00 46.69 261 ASP A CA 1
ATOM 2018 C C . ASP A 1 261 ? 22.937 -11.117 -3.295 1.00 46.69 261 ASP A C 1
ATOM 2020 O O . ASP A 1 261 ? 22.867 -11.685 -4.389 1.00 46.69 261 ASP A O 1
ATOM 2024 N N . ASP A 1 262 ? 24.072 -10.552 -2.867 1.00 45.50 262 ASP A N 1
ATOM 2025 C CA . ASP A 1 262 ? 25.341 -10.507 -3.624 1.00 45.50 262 ASP A CA 1
ATOM 2026 C C . ASP A 1 262 ? 25.893 -11.906 -4.019 1.00 45.50 262 ASP A C 1
ATOM 2028 O O . ASP A 1 262 ? 26.966 -12.022 -4.618 1.00 45.50 262 ASP A O 1
ATOM 2032 N N . HIS A 1 263 ? 25.168 -12.983 -3.691 1.00 47.44 263 HIS A N 1
ATOM 2033 C CA . HIS A 1 263 ? 25.500 -14.381 -3.945 1.00 47.44 263 HIS A CA 1
ATOM 2034 C C . HIS A 1 263 ? 24.440 -15.155 -4.755 1.00 47.44 263 HIS A C 1
ATOM 2036 O O . HIS A 1 263 ? 24.665 -16.324 -5.062 1.00 47.44 263 HIS A O 1
ATOM 2042 N N . GLY A 1 264 ? 23.338 -14.526 -5.180 1.00 39.59 264 GLY A N 1
ATOM 2043 C CA . GLY A 1 264 ? 22.427 -15.103 -6.175 1.00 39.59 264 GLY A CA 1
ATOM 2044 C C . GLY A 1 264 ? 21.452 -16.175 -5.669 1.00 39.59 264 GLY A C 1
ATOM 2045 O O . GLY A 1 264 ? 20.865 -16.876 -6.495 1.00 39.59 264 GLY A O 1
ATOM 2046 N N . GLU A 1 265 ? 21.217 -16.319 -4.358 1.00 37.09 265 GLU A N 1
ATOM 2047 C CA . GLU A 1 265 ? 20.291 -17.342 -3.841 1.00 37.09 265 GLU A CA 1
ATOM 2048 C C . GLU A 1 265 ? 18.891 -16.796 -3.495 1.00 37.09 265 GLU A C 1
ATOM 2050 O O . GLU A 1 265 ? 18.705 -15.860 -2.717 1.00 37.09 265 GLU A O 1
ATOM 2055 N N . SER A 1 266 ? 17.847 -17.444 -4.030 1.00 36.69 266 SER A N 1
ATOM 2056 C CA . SER A 1 266 ? 16.444 -17.133 -3.723 1.00 36.69 266 SER A CA 1
ATOM 2057 C C . SER A 1 266 ? 15.999 -17.783 -2.406 1.00 36.69 266 SER A C 1
ATOM 2059 O O . SER A 1 266 ? 15.551 -18.931 -2.380 1.00 36.69 266 SER A O 1
ATOM 2061 N N . LYS A 1 267 ? 16.045 -17.047 -1.287 1.00 39.53 267 LYS A N 1
ATOM 2062 C CA . LYS A 1 267 ? 15.380 -17.467 -0.038 1.00 39.53 267 LYS A CA 1
ATOM 2063 C C . LYS A 1 267 ? 13.960 -16.909 0.058 1.00 39.53 267 LYS A C 1
ATOM 2065 O O . LYS A 1 267 ? 13.719 -15.845 0.620 1.00 39.53 267 LYS A O 1
ATOM 2070 N N . ARG A 1 268 ? 12.971 -17.692 -0.388 1.00 39.47 268 ARG A N 1
ATOM 2071 C CA . ARG A 1 268 ? 11.580 -17.532 0.070 1.00 39.47 268 ARG A CA 1
ATOM 2072 C C . ARG A 1 268 ? 11.445 -18.095 1.486 1.00 39.47 268 ARG A C 1
ATOM 2074 O O . ARG A 1 268 ? 11.312 -19.300 1.662 1.00 39.47 268 ARG A O 1
ATOM 2081 N N . THR A 1 269 ? 11.396 -17.233 2.498 1.00 36.31 269 THR A N 1
ATOM 2082 C CA . THR A 1 269 ? 10.794 -17.590 3.794 1.00 36.31 269 THR A CA 1
ATOM 2083 C C . THR A 1 269 ? 9.690 -16.596 4.143 1.00 36.31 269 THR A C 1
ATOM 2085 O O . THR A 1 269 ? 9.944 -15.432 4.436 1.00 36.31 269 THR A O 1
ATOM 2088 N N . ARG A 1 270 ? 8.431 -17.060 4.121 1.00 35.00 270 ARG A N 1
ATOM 2089 C CA . ARG A 1 270 ? 7.325 -16.349 4.778 1.00 35.00 270 ARG A CA 1
ATOM 2090 C C . ARG A 1 270 ? 7.613 -16.356 6.276 1.00 35.00 270 ARG A C 1
ATOM 2092 O O . ARG A 1 270 ? 7.473 -17.392 6.919 1.00 35.00 270 ARG A O 1
ATOM 2099 N N . ARG A 1 271 ? 8.001 -15.215 6.841 1.00 36.94 271 ARG A N 1
ATOM 2100 C CA . ARG A 1 271 ? 7.983 -15.016 8.293 1.00 36.94 271 ARG A CA 1
ATOM 2101 C C . ARG A 1 271 ? 6.638 -14.421 8.693 1.00 36.94 271 ARG A C 1
ATOM 2103 O O . ARG A 1 271 ? 6.486 -13.216 8.823 1.00 36.94 271 ARG A O 1
ATOM 2110 N N . THR A 1 272 ? 5.649 -15.285 8.877 1.00 34.03 272 THR A N 1
ATOM 2111 C CA . THR A 1 272 ? 4.537 -14.995 9.789 1.00 34.03 272 THR A CA 1
ATOM 2112 C C . THR A 1 272 ? 5.025 -15.266 11.205 1.00 34.03 272 THR A C 1
ATOM 2114 O O . THR A 1 272 ? 5.573 -16.343 11.445 1.00 34.03 272 THR A O 1
ATOM 2117 N N . VAL A 1 273 ? 4.817 -14.339 12.142 1.00 35.88 273 VAL A N 1
ATOM 2118 C CA . VAL A 1 273 ? 4.946 -14.654 13.571 1.00 35.88 273 VAL A CA 1
ATOM 2119 C C . VAL A 1 273 ? 3.793 -15.597 13.913 1.00 35.88 273 VAL A C 1
ATOM 2121 O O . VAL A 1 273 ? 2.666 -15.173 14.145 1.00 35.88 273 VAL A O 1
ATOM 2124 N N . HIS A 1 274 ? 4.062 -16.898 13.842 1.00 30.64 274 HIS A N 1
ATOM 2125 C CA . HIS A 1 274 ? 3.270 -17.889 14.551 1.00 30.64 274 HIS A CA 1
ATOM 2126 C C . HIS A 1 274 ? 3.538 -17.691 16.042 1.00 30.64 274 HIS A C 1
ATOM 2128 O O . HIS A 1 274 ? 4.686 -17.749 16.481 1.00 30.64 274 HIS A O 1
ATOM 2134 N N . GLY A 1 275 ? 2.477 -17.458 16.811 1.00 35.44 275 GLY A N 1
ATOM 2135 C CA . GLY A 1 275 ? 2.509 -17.705 18.243 1.00 35.44 275 GLY A CA 1
ATOM 2136 C C . GLY A 1 275 ? 2.608 -19.212 18.481 1.00 35.44 275 GLY A C 1
ATOM 2137 O O . GLY A 1 275 ? 1.697 -19.941 18.102 1.00 35.44 275 GLY A O 1
ATOM 2138 N N . PHE A 1 276 ? 3.729 -19.617 19.077 1.00 30.33 276 PHE A N 1
ATOM 2139 C CA . PHE A 1 276 ? 3.965 -20.813 19.894 1.00 30.33 276 PHE A CA 1
ATOM 2140 C C . PHE A 1 276 ? 3.539 -22.193 19.343 1.00 30.33 276 PHE A C 1
ATOM 2142 O O . PHE A 1 276 ? 2.365 -22.563 19.337 1.00 30.33 276 PHE A O 1
ATOM 2149 N N . GLN A 1 277 ? 4.550 -23.008 19.020 1.00 30.27 277 GLN A N 1
ATOM 2150 C CA . GLN A 1 277 ? 4.732 -24.306 19.681 1.00 30.27 277 GLN A CA 1
ATOM 2151 C C . GLN A 1 277 ? 5.941 -24.197 20.607 1.00 30.27 277 GLN A C 1
ATOM 2153 O O . GLN A 1 277 ? 6.895 -23.487 20.211 1.00 30.27 277 GLN A O 1
#

Foldseek 3Di:
DVQVLVLCLLQQPQVRWDADPVRDIDGSVVVCVVLVHDRDDDDPCRSVVRRPDCVVVVVVLVVVLVVLLVVLLVVLLVLLVVLLVVQAALVLLPLVVCVVVVQPQLSVSSVSSSVSCQPRPRHANRPHHPDPPPPDDPHDDCVNSVVSVVSRVVVVVSDDPDVLVVLVVVLVVCLVVVVVVVVVVDDPPCPPVVVVVSVVVSVVVSVVVVVVCVVVLVVCLVPVDPLVVDDPSVNVVCCCVCPVVVPAPPNDDPDDDPDDDVVRDDDDDPDGPDPDD

=== Feature glossary ===
Reading guide. The protein is described through the following features:

Foldseek 3Di. A 3Di character summarizes, for each residue, the relative orientation of the Cα frame of its nearest spatial neighbor. Because it encodes fold topology rather than chemistry, 3Di alignments detect remote structural similarity that sequence alignment misses.

Contact-map, Ramachandran, and PAE plots. Plot images: a contact map (which residues are close in 3D, as an N×N binary image), a Ramachandran scatter (backbone torsion angles, revealing secondary-structure composition at a glance), and — for AlphaFold structures — a PAE heatmap (pairwise prediction confidence).

Radius of gyration, Cα contacts, bounding box. Radius of gyration (Rg) is the root-mean-square distance of Cα atoms from their centroid — a single number for overall size and compactness. A globular domain of N residues has Rg ≈ 2.2·N^0.38 Å; an extended or disordered chain has a much larger Rg. The Cα contact count is the number of residue pairs whose Cα atoms are within 8 Å and are more than four positions apart in sequence — a standard proxy for tertiary packing density. The bounding box is the smallest axis-aligned box enclosing all Cα atoms.

Secondary structure (8-state, DSSP). Eight-state secondary structure (DSSP): H is the canonical α-helix, G the tighter 3₁₀-helix, I the wider π-helix; E/B are β-structure, T and S are turns and bends, and '-' is everything else. DSSP derives these from the pattern of main-chain N–H···O=C hydrogen bonds, not from the sequence.

B-factor. B-factor (Debye–Waller factor) reflects atomic displacement in the crystal lattice. It is an experimental observable (units Å²), not a prediction; low values mean the atom is pinned down, high values mean it moves or is heterogeneous across the crystal.

pLDDT. pLDDT is the predicted lDDT-Cα score: AlphaFold's confidence that the local environment of each residue (all inter-atomic distances within 15 Å) is correctly placed. It is a per-residue number between 0 and 100, with higher meaning more reliable.

Nearest PDB structures. Nearest PDB neighbors are the top structural matches found by Foldseek when searching this structure against the entire Protein Data Bank. Each hit reports a TM-score (0 to 1; >0.5 almost always implies the same fold) and an E-value. These are *structural* homologs — they may share no detectable sequence similarity.

Solvent-accessible surface area. Accessible surface area quantifies burial. A residue with SASA near zero is packed into the hydrophobic core; one with SASA >100 Å² sits on the surface. Computed here via the Shrake–Rupley numerical algorithm with a 1.4 Å probe.

Rendered structure images. Structure images are PyMOL renders from six orthogonal camera directions. Cartoon representation draws helices as coils and strands as arrows; sticks shows the backbone as bonds; surface shows the solvent-excluded envelope. Rainbow coloring maps sequence position to hue (blue→red, N→C); chain coloring assigns a distinct color per polypeptide.

Backbone torsions (φ/ψ). φ (phi) and ψ (psi) are the two rotatable backbone dihedrals per residue: φ is the C(i-1)–N–Cα–C torsion, ψ is the N–Cα–C–N(i+1) torsion, both in degrees on (−180°, 180°]. α-helical residues cluster near (−60°, −45°); β-strand residues near (−120°, +130°). A Ramachandran plot is simply a scatter of (φ, ψ) for every residue.

Predicted aligned error. Predicted Aligned Error (PAE) is an AlphaFold confidence matrix: entry (i, j) is the expected error in the position of residue j, in ångströms, when the prediction is superimposed on the true structure at residue i. Low PAE within a block of residues means that block is internally rigid and well-predicted; high PAE between two blocks means their relative placement is uncertain even if each block individually is confident.

mmCIF coordinates. Structure coordinates are given as an mmCIF _atom_site loop: one row per atom with element, residue name, chain id, sequence number, and x/y/z position in Å. Only the four main-chain atoms per residue are included here; side chains are omitted to keep the record compact.

InterPro / GO / CATH / organism. Database cross-references. InterPro integrates a dozen domain/family signature databases into unified entries with residue-range hits. GO terms attach function/process/location labels with evidence codes. CATH codes position the fold in a four-level structural taxonomy. Organism is the NCBI-taxonomy species name.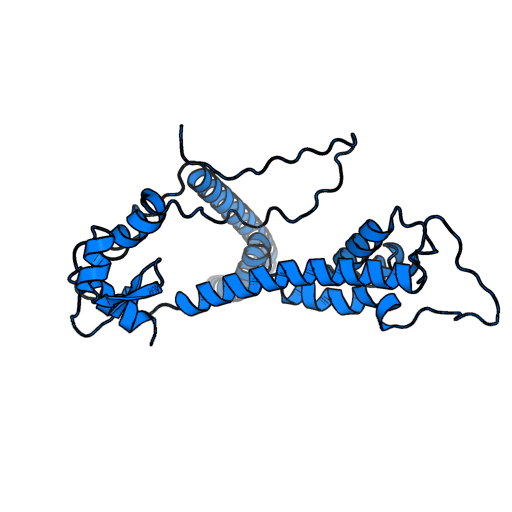

Secondary structure (3-state, P-SEA). SS3 is a coarse helix/strand/coil call (letters a/b/c) made by the P-SEA algorithm from inter-Cα distances and dihedrals. It is less detailed than DSSP but needs only Cα positions.

Sequence. Sequence gives the chain of amino acids in standard one-letter code (A=alanine, C=cysteine, …, Y=tyrosine), read N→C. It is the only feature that is directly encoded by the gene; all structural features are derived from the folded form of this sequence.